Protein AF-0000000084600880 (afdb_homodimer)

Sequence (338 aa):
MLHFLQSSKMAQLLLTILRVSLGWMWFSSGIGKVVGGEFHAGGFLQAAAANPVLKGEDVAYPLYVAFLEHVAIPYADLFSFLVMWGEVLIGIALIVGLFTKSAAFFGGMMNTSFLLAGTVSTNPLMLIMAIILLISKQNAGQLGLDRFTPSIKQKVKKDYGNKDTLATSMLHFLQSSKMAQLLLTILRVSLGWMWFSSGIGKVVGGEFHAGGFLQAAAANPVLKGEDVAYPLYVAFLEHVAIPYADLFSFLVMWGEVLIGIALIVGLFTKSAAFFGGMMNTSFLLAGTVSTNPLMLIMAIILLISKQNAGQLGLDRFTPSIKQKVKKDYGNKDTLATS

InterPro domains:
  IPR032808 DoxX family [PF07681] (15-108)

pLDDT: mean 82.92, std 19.22, range [33.66, 98.25]

Organism: NCBI:txid1246626

Radius of gyration: 23.78 Å; Cα contacts (8 Å, |Δi|>4): 426; chains: 2; bounding box: 67×73×48 Å

Foldseek 3Di:
DVVVVVVVVVVLVVLLVLLLVLLVVLQVQLVCLVVVVPDFCQVLLVVLLVVFDDDVVHRPCVVLSVCSVPPCNVPRVVVSVCSSVLSNVLSVCSNQLHPSLVSLVVLLVVLVSCVRSVNPPCSVVSNVSSVCCNPDPPSNCCVHCVVVVPPVVVVVVVVVVVVVVVVVD/DVVVVVVVVVVLVVLLVLLLVLLVVLQVQLVCLVVVVPDFCQVLLVVLLVVFDDDVVHRPCVVLSVCSVPPCNVPRVVVSVCSSVLSNVLSVCSNQLHPSLVSLVVLLVVLVSCVRSVNPPCSVVSNVSSVCCNPDPPSNCCVHCVVVVPPVVVVVVVVVVVVVVVVVD

Structure (mmCIF, N/CA/C/O backbone):
data_AF-0000000084600880-model_v1
#
loop_
_entity.id
_entity.type
_entity.pdbx_description
1 polymer 'DoxX family protein'
#
loop_
_atom_site.group_PDB
_atom_site.id
_atom_site.type_symbol
_atom_site.label_atom_id
_atom_site.label_alt_id
_atom_site.label_comp_id
_atom_site.label_asym_id
_atom_site.label_entity_id
_atom_site.label_seq_id
_atom_site.pdbx_PDB_ins_code
_atom_site.Cartn_x
_atom_site.Cartn_y
_atom_site.Cartn_z
_atom_site.occupancy
_atom_site.B_iso_or_equiv
_atom_site.auth_seq_id
_atom_site.auth_comp_id
_atom_site.auth_asym_id
_atom_site.auth_atom_id
_atom_site.pdbx_PDB_model_num
ATOM 1 N N . MET A 1 1 ? -1.135 35.625 -0.692 1 46.66 1 MET A N 1
ATOM 2 C CA . MET A 1 1 ? -2.48 35.062 -0.661 1 46.66 1 MET A CA 1
ATOM 3 C C . MET A 1 1 ? -2.773 34.281 -1.938 1 46.66 1 MET A C 1
ATOM 5 O O . MET A 1 1 ? -3.279 33.156 -1.881 1 46.66 1 MET A O 1
ATOM 9 N N . LEU A 1 2 ? -2.377 34.844 -3.041 1 49.44 2 LEU A N 1
ATOM 10 C CA . LEU A 1 2 ? -2.617 34.188 -4.332 1 49.44 2 LEU A CA 1
ATOM 11 C C . LEU A 1 2 ? -1.844 32.875 -4.445 1 49.44 2 LEU A C 1
ATOM 13 O O . LEU A 1 2 ? -2.359 31.906 -4.977 1 49.44 2 LEU A O 1
ATOM 17 N N . HIS A 1 3 ? -0.622 32.969 -4.012 1 52.5 3 HIS A N 1
ATOM 18 C CA . HIS A 1 3 ? 0.204 31.766 -4.133 1 52.5 3 HIS A CA 1
ATOM 19 C C . HIS A 1 3 ? -0.361 30.625 -3.301 1 52.5 3 HIS A C 1
ATOM 21 O O . HIS A 1 3 ? -0.362 29.469 -3.744 1 52.5 3 HIS A O 1
ATOM 27 N N . PHE A 1 4 ? -0.727 31.062 -2.027 1 50.69 4 PHE A N 1
ATOM 28 C CA . PHE A 1 4 ? -1.34 30.062 -1.17 1 50.69 4 PHE A CA 1
ATOM 29 C C . PHE A 1 4 ? -2.629 29.531 -1.791 1 50.69 4 PHE A C 1
ATOM 31 O O . PHE A 1 4 ? -2.908 28.328 -1.728 1 50.69 4 PHE A O 1
ATOM 38 N N . LEU A 1 5 ? -3.299 30.547 -2.43 1 49.56 5 LEU A N 1
ATOM 39 C CA . LEU A 1 5 ? -4.555 30.172 -3.07 1 49.56 5 LEU A CA 1
ATOM 40 C C . LEU A 1 5 ? -4.305 29.266 -4.273 1 49.56 5 LEU A C 1
ATOM 42 O O . LEU A 1 5 ? -5.023 28.297 -4.48 1 49.56 5 LEU A O 1
ATOM 46 N N . GLN A 1 6 ? -3.359 29.719 -5.035 1 51.78 6 GLN A N 1
ATOM 47 C CA . GLN A 1 6 ? -3.014 28.922 -6.207 1 51.78 6 GLN A CA 1
ATOM 48 C C . GLN A 1 6 ? -2.543 27.516 -5.805 1 51.78 6 GLN A C 1
ATOM 50 O O . GLN A 1 6 ? -2.891 26.531 -6.453 1 51.78 6 GLN A O 1
ATOM 55 N N . SER A 1 7 ? -1.789 27.609 -4.77 1 60.5 7 SER A N 1
ATOM 56 C CA . SER A 1 7 ? -1.313 26.312 -4.273 1 60.5 7 SER A CA 1
ATOM 57 C C . SER A 1 7 ? -2.469 25.453 -3.785 1 60.5 7 SER A C 1
ATOM 59 O O . SER A 1 7 ? -2.488 24.234 -4.02 1 60.5 7 SER A O 1
ATOM 61 N N . SER A 1 8 ? -3.498 26.234 -3.459 1 74.12 8 SER A N 1
ATOM 62 C CA . SER A 1 8 ? -4.656 25.516 -2.924 1 74.12 8 SER A CA 1
ATOM 63 C C . SER A 1 8 ? -5.547 25 -4.043 1 74.12 8 SER A C 1
ATOM 65 O O . SER A 1 8 ? -6.027 23.859 -3.98 1 74.12 8 SER A O 1
ATOM 67 N N . LYS A 1 9 ? -5.523 25.891 -5.215 1 79 9 LYS A N 1
ATOM 68 C CA . LYS A 1 9 ? -6.371 25.469 -6.328 1 79 9 LYS A CA 1
ATOM 69 C C . LYS A 1 9 ? -5.754 24.281 -7.066 1 79 9 LYS A C 1
ATOM 71 O O . LYS A 1 9 ? -6.465 23.375 -7.492 1 79 9 LYS A O 1
ATOM 76 N N . MET A 1 10 ? -4.484 24.438 -7.246 1 82.81 10 MET A N 1
ATOM 77 C CA . MET A 1 10 ? -3.785 23.344 -7.914 1 82.81 10 MET A CA 1
ATOM 78 C C . MET A 1 10 ? -3.885 22.047 -7.102 1 82.81 10 MET A C 1
ATOM 80 O O . MET A 1 10 ? -4.051 20.969 -7.664 1 82.81 10 MET A O 1
ATOM 84 N N . ALA A 1 11 ? -3.758 22.172 -5.852 1 82.38 11 ALA A N 1
ATOM 85 C CA . ALA A 1 11 ? -3.883 21.016 -4.973 1 82.38 11 ALA A CA 1
ATOM 86 C C . ALA A 1 11 ? -5.277 20.406 -5.066 1 82.38 11 ALA A C 1
ATOM 88 O O . ALA A 1 11 ? -5.426 19.188 -5.102 1 82.38 11 ALA A O 1
ATOM 89 N N . GLN A 1 12 ? -6.184 21.312 -5.133 1 85.12 12 GLN A N 1
ATOM 90 C CA . GLN A 1 12 ? -7.559 20.844 -5.246 1 85.12 12 GLN A CA 1
ATOM 91 C C . GLN A 1 12 ? -7.785 20.125 -6.574 1 85.12 12 GLN A C 1
ATOM 93 O O . GLN A 1 12 ? -8.453 19.094 -6.621 1 85.12 12 GLN A O 1
ATOM 98 N N . LEU A 1 13 ? -7.289 20.688 -7.59 1 88.62 13 LEU A N 1
ATOM 99 C CA . LEU A 1 13 ? -7.422 20.062 -8.906 1 88.62 13 LEU A CA 1
ATOM 100 C C . LEU A 1 13 ? -6.742 18.703 -8.945 1 88.62 13 LEU A C 1
ATOM 102 O O . LEU A 1 13 ? -7.301 17.75 -9.484 1 88.62 13 LEU A O 1
ATOM 106 N N . LEU A 1 14 ? -5.574 18.609 -8.406 1 90.94 14 LEU A N 1
ATOM 107 C CA . LEU A 1 14 ? -4.828 17.359 -8.383 1 90.94 14 LEU A CA 1
ATOM 108 C C . LEU A 1 14 ? -5.574 16.297 -7.582 1 90.94 14 LEU A C 1
ATOM 110 O O . LEU A 1 14 ? -5.613 15.133 -7.973 1 90.94 14 LEU A O 1
ATOM 114 N N . LEU A 1 15 ? -6.129 16.75 -6.484 1 91.88 15 LEU A N 1
ATOM 115 C CA . LEU A 1 15 ? -6.879 15.812 -5.66 1 91.88 15 LEU A CA 1
ATOM 116 C C . LEU A 1 15 ? -8.133 15.336 -6.379 1 91.88 15 LEU A C 1
ATOM 118 O O . LEU A 1 15 ? -8.547 14.18 -6.223 1 91.88 15 LEU A O 1
ATOM 122 N N . THR A 1 16 ? -8.758 16.219 -7.133 1 92.88 16 THR A N 1
ATOM 123 C CA . THR A 1 16 ? -9.938 15.844 -7.898 1 92.88 16 THR A CA 1
ATOM 124 C C . THR A 1 16 ? -9.578 14.836 -8.984 1 92.88 16 THR A C 1
ATOM 126 O O . THR A 1 16 ? -10.297 13.852 -9.188 1 92.88 16 THR A O 1
ATOM 129 N N . ILE A 1 17 ? -8.492 15.07 -9.648 1 95.12 17 ILE A N 1
ATOM 130 C CA . ILE A 1 17 ? -8.031 14.141 -10.68 1 95.12 17 ILE A CA 1
ATOM 131 C C . ILE A 1 17 ? -7.746 12.773 -10.062 1 95.12 17 ILE A C 1
ATOM 133 O O . ILE A 1 17 ? -8.148 11.742 -10.602 1 95.12 17 ILE A O 1
ATOM 137 N N . LEU A 1 18 ? -7.082 12.805 -8.969 1 95.62 18 LEU A N 1
ATOM 138 C CA . LEU A 1 18 ? -6.773 11.578 -8.242 1 95.62 18 LEU A CA 1
ATOM 139 C C . LEU A 1 18 ? -8.055 10.852 -7.832 1 95.62 18 LEU A C 1
ATOM 141 O O . LEU A 1 18 ? -8.172 9.641 -8.023 1 95.62 18 LEU A O 1
ATOM 145 N N . ARG A 1 19 ? -8.945 11.594 -7.305 1 96.25 19 ARG A N 1
ATOM 146 C CA . ARG A 1 19 ? -10.203 11.047 -6.816 1 96.25 19 ARG A CA 1
ATOM 147 C C . ARG A 1 19 ? -11 10.414 -7.949 1 96.25 19 ARG A C 1
ATOM 149 O O . ARG A 1 19 ? -11.453 9.266 -7.84 1 96.25 19 ARG A O 1
ATOM 156 N N . VAL A 1 20 ? -11.141 11.133 -9.031 1 97.5 20 VAL A N 1
ATOM 157 C CA . VAL A 1 20 ? -11.938 10.672 -10.156 1 97.5 20 VAL A CA 1
ATOM 158 C C . VAL A 1 20 ? -11.258 9.469 -10.82 1 97.5 20 VAL A C 1
ATOM 160 O O . VAL A 1 20 ? -11.922 8.508 -11.203 1 97.5 20 VAL A O 1
ATOM 163 N N . SER A 1 21 ? -9.969 9.531 -10.945 1 97.69 21 SER A N 1
ATOM 164 C CA . SER A 1 21 ? -9.234 8.406 -11.516 1 97.69 21 SER A CA 1
ATOM 165 C C . SER A 1 21 ? -9.391 7.152 -10.664 1 97.69 21 SER A C 1
ATOM 167 O O . SER A 1 21 ? -9.633 6.066 -11.188 1 97.69 21 SER A O 1
ATOM 169 N N . LEU A 1 22 ? -9.195 7.301 -9.391 1 98 22 LEU A N 1
ATOM 170 C CA . LEU A 1 22 ? -9.383 6.176 -8.477 1 98 22 LEU A CA 1
ATOM 171 C C . LEU A 1 22 ? -10.805 5.645 -8.547 1 98 22 LEU A C 1
ATOM 173 O O . LEU A 1 22 ? -11.023 4.43 -8.547 1 98 22 LEU A O 1
ATOM 177 N N . GLY A 1 23 ? -11.773 6.586 -8.555 1 98.25 23 GLY A N 1
ATOM 178 C CA . GLY A 1 23 ? -13.164 6.184 -8.711 1 98.25 23 GLY A CA 1
ATOM 179 C C . GLY A 1 23 ? -13.414 5.363 -9.961 1 98.25 23 GLY A C 1
ATOM 180 O O . GLY A 1 23 ? -14.133 4.363 -9.922 1 98.25 23 GLY A O 1
ATOM 181 N N . TRP A 1 24 ? -12.828 5.805 -11.016 1 98.19 24 TRP A N 1
ATOM 182 C CA . TRP A 1 24 ? -13 5.086 -12.273 1 98.19 24 TRP A CA 1
ATOM 183 C C . TRP A 1 24 ? -12.406 3.684 -12.188 1 98.19 24 TRP A C 1
ATOM 185 O O . TRP A 1 24 ? -12.984 2.725 -12.703 1 98.19 24 TRP A O 1
ATOM 195 N N . MET A 1 25 ? -11.289 3.562 -11.594 1 97.25 25 MET A N 1
ATOM 196 C CA . MET A 1 25 ? -10.641 2.264 -11.438 1 97.25 25 MET A CA 1
ATOM 197 C C . MET A 1 25 ? -11.539 1.3 -10.664 1 97.25 25 MET A C 1
ATOM 199 O O . MET A 1 25 ? -11.719 0.15 -11.07 1 97.25 25 MET A O 1
ATOM 203 N N . TRP A 1 26 ? -12.102 1.816 -9.57 1 97.94 26 TRP A N 1
ATOM 204 C CA . TRP A 1 26 ? -12.992 0.973 -8.773 1 97.94 26 TRP A CA 1
ATOM 205 C C . TRP A 1 26 ? -14.266 0.647 -9.547 1 97.94 26 TRP A C 1
ATOM 207 O O . TRP A 1 26 ? -14.711 -0.501 -9.555 1 97.94 26 TRP A O 1
ATOM 217 N N . PHE A 1 27 ? -14.836 1.659 -10.203 1 97.88 27 PHE A N 1
ATOM 218 C CA . PHE A 1 27 ? -16.109 1.501 -10.898 1 97.88 27 PHE A CA 1
ATOM 219 C C . PHE A 1 27 ? -15.977 0.501 -12.047 1 97.88 27 PHE A C 1
ATOM 221 O O . PHE A 1 27 ? -16.812 -0.4 -12.188 1 97.88 27 PHE A O 1
ATOM 228 N N . SER A 1 28 ? -14.984 0.69 -12.828 1 95.62 28 SER A N 1
ATOM 229 C CA . SER A 1 28 ? -14.789 -0.199 -13.969 1 95.62 28 SER A CA 1
ATOM 230 C C . SER A 1 28 ? -14.547 -1.635 -13.508 1 95.62 28 SER A C 1
ATOM 232 O O . SER A 1 28 ? -15.047 -2.578 -14.125 1 95.62 28 SER A O 1
ATOM 234 N N . SER A 1 29 ? -13.781 -1.81 -12.492 1 93.75 29 SER A N 1
ATOM 235 C CA . SER A 1 29 ? -13.555 -3.143 -11.938 1 93.75 29 SER A CA 1
ATOM 236 C C . SER A 1 29 ? -14.852 -3.76 -11.43 1 93.75 29 SER A C 1
ATOM 238 O O . SER A 1 29 ? -15.148 -4.918 -11.727 1 93.75 29 SER A O 1
ATOM 240 N N . GLY A 1 30 ? -15.633 -2.971 -10.656 1 94.25 30 GLY A N 1
ATOM 241 C CA . GLY A 1 30 ? -16.891 -3.461 -10.102 1 94.25 30 GLY A CA 1
ATOM 242 C C . GLY A 1 30 ? -17.906 -3.814 -11.164 1 94.25 30 GLY A C 1
ATOM 243 O O . GLY A 1 30 ? -18.5 -4.898 -11.133 1 94.25 30 GLY A O 1
ATOM 244 N N . ILE A 1 31 ? -18.094 -2.945 -12.102 1 94 31 ILE A N 1
ATOM 245 C CA . ILE A 1 31 ? -19.094 -3.16 -13.148 1 94 31 ILE A CA 1
ATOM 246 C C . ILE A 1 31 ? -18.672 -4.332 -14.031 1 94 31 ILE A C 1
ATOM 248 O O . ILE A 1 31 ? -19.516 -5.09 -14.508 1 94 31 ILE A O 1
ATOM 252 N N . GLY A 1 32 ? -17.406 -4.43 -14.305 1 91.38 32 GLY A N 1
ATOM 253 C CA . GLY A 1 32 ? -16.922 -5.59 -15.031 1 91.38 32 GLY A CA 1
ATOM 254 C C . GLY A 1 32 ? -17.25 -6.906 -14.352 1 91.38 32 GLY A C 1
ATOM 255 O O . GLY A 1 32 ? -17.594 -7.887 -15.016 1 91.38 32 GLY A O 1
ATOM 256 N N . LYS A 1 33 ? -17.203 -6.922 -13.07 1 89.5 33 LYS A N 1
ATOM 257 C CA . LYS A 1 33 ? -17.547 -8.125 -12.312 1 89.5 33 LYS A CA 1
ATOM 258 C C . LYS A 1 33 ? -19.047 -8.375 -12.305 1 89.5 33 LYS A C 1
ATOM 260 O O . LYS A 1 33 ? -19.5 -9.523 -12.391 1 89.5 33 LYS A O 1
ATOM 265 N N . VAL A 1 34 ? -19.797 -7.309 -12.203 1 89.75 34 VAL A N 1
ATOM 266 C CA . VAL A 1 34 ? -21.25 -7.418 -12.094 1 89.75 34 VAL A CA 1
ATOM 267 C C . VAL A 1 34 ? -21.828 -7.84 -13.445 1 89.75 34 VAL A C 1
ATOM 269 O O . VAL A 1 34 ? -22.656 -8.75 -13.508 1 89.75 34 VAL A O 1
ATOM 272 N N . VAL A 1 35 ? -21.375 -7.25 -14.445 1 87.69 35 VAL A N 1
ATOM 273 C CA . VAL A 1 35 ? -21.938 -7.48 -15.773 1 87.69 35 VAL A CA 1
ATOM 274 C C . VAL A 1 35 ? -21.344 -8.75 -16.375 1 87.69 35 VAL A C 1
ATOM 276 O O . VAL A 1 35 ? -22.016 -9.461 -17.125 1 87.69 35 VAL A O 1
ATOM 279 N N . GLY A 1 36 ? -20.094 -8.938 -16.109 1 82.38 36 GLY A N 1
ATOM 280 C CA . GLY A 1 36 ? -19.453 -10.117 -16.672 1 82.38 36 GLY A CA 1
ATOM 281 C C . GLY A 1 36 ? -20.016 -11.414 -16.125 1 82.38 36 GLY A C 1
ATOM 282 O O . GLY A 1 36 ? -19.859 -12.477 -16.734 1 82.38 36 GLY A O 1
ATOM 283 N N . GLY A 1 37 ? -20.703 -11.445 -15.031 1 68.31 37 GLY A N 1
ATOM 284 C CA . GLY A 1 37 ? -21.406 -12.57 -14.453 1 68.31 37 GLY A CA 1
ATOM 285 C C . GLY A 1 37 ? -20.5 -13.68 -13.984 1 68.31 37 GLY A C 1
ATOM 286 O O . GLY A 1 37 ? -20.953 -14.656 -13.383 1 68.31 37 GLY A O 1
ATOM 287 N N . GLU A 1 38 ? -19.266 -13.586 -14.25 1 70.31 38 GLU A N 1
ATOM 288 C CA . GLU A 1 38 ? -18.391 -14.734 -14 1 70.31 38 GLU A CA 1
ATOM 289 C C . GLU A 1 38 ? -17.562 -14.531 -12.734 1 70.31 38 GLU A C 1
ATOM 291 O O . GLU A 1 38 ? -16.906 -15.469 -12.258 1 70.31 38 GLU A O 1
ATOM 296 N N . PHE A 1 39 ? -17.719 -13.414 -12.156 1 75.81 39 PHE A N 1
ATOM 297 C CA . PHE A 1 39 ? -16.859 -13.219 -10.984 1 75.81 39 PHE A CA 1
ATOM 298 C C . PHE A 1 39 ? -17.422 -13.969 -9.781 1 75.81 39 PHE A C 1
ATOM 300 O O . PHE A 1 39 ? -18.578 -13.758 -9.398 1 75.81 39 PHE A O 1
ATOM 307 N N . HIS A 1 40 ? -16.688 -14.93 -9.352 1 79.94 40 HIS A N 1
ATOM 308 C CA . HIS A 1 40 ? -16.906 -15.555 -8.047 1 79.94 40 HIS A CA 1
ATOM 309 C C . HIS A 1 40 ? -15.617 -15.57 -7.223 1 79.94 40 HIS A C 1
ATOM 311 O O . HIS A 1 40 ? -14.586 -16.062 -7.688 1 79.94 40 HIS A O 1
ATOM 317 N N . ALA A 1 41 ? -15.742 -15 -6.016 1 82.12 41 ALA A N 1
ATOM 318 C CA . ALA A 1 41 ? -14.578 -14.828 -5.152 1 82.12 41 ALA A CA 1
ATOM 319 C C . ALA A 1 41 ? -14.094 -16.172 -4.613 1 82.12 41 ALA A C 1
ATOM 321 O O . ALA A 1 41 ? -12.961 -16.281 -4.133 1 82.12 41 ALA A O 1
ATOM 322 N N . GLY A 1 42 ? -14.945 -17.172 -4.734 1 87 42 GLY A N 1
ATOM 323 C CA . GLY A 1 42 ? -14.633 -18.453 -4.121 1 87 42 GLY A CA 1
ATOM 324 C C . GLY A 1 42 ? -13.297 -19.016 -4.562 1 87 42 GLY A C 1
ATOM 325 O O . GLY A 1 42 ? -12.445 -19.328 -3.732 1 87 42 GLY A O 1
ATOM 326 N N . GLY A 1 43 ? -13.188 -19.172 -5.867 1 85.06 43 GLY A N 1
ATOM 327 C CA . GLY A 1 43 ? -11.93 -19.688 -6.387 1 85.06 43 GLY A CA 1
ATOM 328 C C . GLY A 1 43 ? -10.727 -18.844 -5.992 1 85.06 43 GLY A C 1
ATOM 329 O O . GLY A 1 43 ? -9.688 -19.391 -5.621 1 85.06 43 GLY A O 1
ATOM 330 N N . PHE A 1 44 ? -10.891 -17.609 -6.02 1 86.56 44 PHE A N 1
ATOM 331 C CA . PHE A 1 44 ? -9.828 -16.688 -5.652 1 86.56 44 PHE A CA 1
ATOM 332 C C . PHE A 1 44 ? -9.477 -16.812 -4.172 1 86.56 44 PHE A C 1
ATOM 334 O O . PHE A 1 44 ? -8.305 -16.844 -3.803 1 86.56 44 PHE A O 1
ATOM 341 N N . LEU A 1 45 ? -10.445 -16.859 -3.383 1 92 45 LEU A N 1
ATOM 342 C CA . LEU A 1 45 ? -10.258 -16.969 -1.941 1 92 45 LEU A CA 1
ATOM 343 C C . LEU A 1 45 ? -9.57 -18.297 -1.592 1 92 45 LEU A C 1
ATOM 345 O O . LEU A 1 45 ? -8.664 -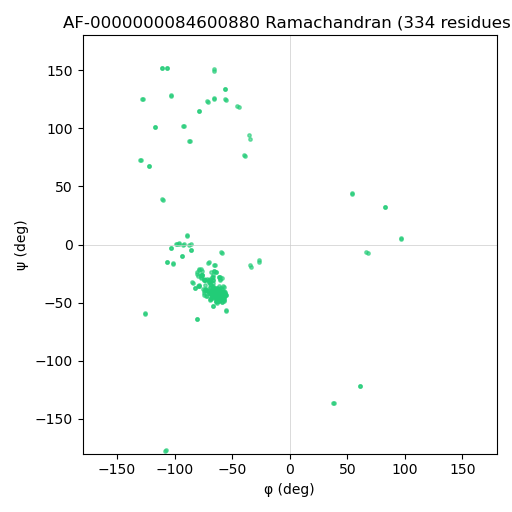18.328 -0.752 1 92 45 LEU A O 1
ATOM 349 N N . GLN A 1 46 ? -9.953 -19.359 -2.236 1 93.44 46 GLN A N 1
ATOM 350 C CA . GLN A 1 46 ? -9.344 -20.656 -2.008 1 93.44 46 GLN A CA 1
ATOM 351 C C . GLN A 1 46 ? -7.875 -20.656 -2.428 1 93.44 46 GLN A C 1
ATOM 353 O O . GLN A 1 46 ? -7.027 -21.219 -1.734 1 93.44 46 GLN A O 1
ATOM 358 N N . ALA A 1 47 ? -7.617 -20.094 -3.543 1 92.5 47 ALA A N 1
ATOM 359 C CA . ALA A 1 47 ? -6.242 -20 -4.02 1 92.5 47 ALA A CA 1
ATOM 360 C C . ALA A 1 47 ? -5.379 -19.203 -3.045 1 92.5 47 ALA A C 1
ATOM 362 O O . ALA A 1 47 ? -4.238 -19.562 -2.766 1 92.5 47 ALA A O 1
ATOM 363 N N . ALA A 1 48 ? -5.898 -18.094 -2.57 1 94.12 48 ALA A N 1
ATOM 364 C CA . ALA A 1 48 ? -5.176 -17.25 -1.624 1 94.12 48 ALA A CA 1
ATOM 365 C C . ALA A 1 48 ? -4.871 -18 -0.333 1 94.12 48 ALA A C 1
ATOM 367 O O . ALA A 1 48 ? -3.783 -17.875 0.23 1 94.12 48 ALA A O 1
ATOM 368 N N . ALA A 1 49 ? -5.793 -18.766 0.152 1 94.94 49 ALA A N 1
ATOM 369 C CA . ALA A 1 49 ? -5.602 -19.547 1.369 1 94.94 49 ALA A CA 1
ATOM 370 C C . ALA A 1 49 ? -4.586 -20.656 1.146 1 94.94 49 ALA A C 1
ATOM 372 O O . ALA A 1 49 ? -3.783 -20.969 2.033 1 94.94 49 ALA A O 1
ATOM 373 N N . ALA A 1 50 ? -4.648 -21.281 -0.035 1 94.81 50 ALA A N 1
ATOM 374 C CA . ALA A 1 50 ? -3.77 -22.391 -0.365 1 94.81 50 ALA A CA 1
ATOM 375 C C . ALA A 1 50 ? -2.346 -21.922 -0.635 1 94.81 50 ALA A C 1
ATOM 377 O O . ALA A 1 50 ? -1.389 -22.672 -0.488 1 94.81 50 ALA A O 1
ATOM 378 N N . ASN A 1 51 ? -2.203 -20.703 -1.147 1 95.31 51 ASN A N 1
ATOM 379 C CA . ASN A 1 51 ? -0.915 -20.078 -1.444 1 95.31 51 ASN A CA 1
ATOM 380 C C . ASN A 1 51 ? -0.739 -18.766 -0.698 1 95.31 51 ASN A C 1
ATOM 382 O O . ASN A 1 51 ? -0.639 -17.703 -1.317 1 95.31 51 ASN A O 1
ATOM 386 N N . PRO A 1 52 ? -0.627 -18.859 0.584 1 95.88 52 PRO A N 1
ATOM 387 C CA . PRO A 1 52 ? -0.578 -17.641 1.379 1 95.88 52 PRO A CA 1
ATOM 388 C C . PRO A 1 52 ? 0.674 -16.812 1.105 1 95.88 52 PRO A C 1
ATOM 390 O O . PRO A 1 52 ? 1.691 -17.344 0.661 1 95.88 52 PRO A O 1
ATOM 393 N N . VAL A 1 53 ? 0.506 -15.5 1.261 1 95.44 53 VAL A N 1
ATOM 394 C CA . VAL A 1 53 ? 1.65 -14.594 1.191 1 95.44 53 VAL A CA 1
ATOM 395 C C . VAL A 1 53 ? 2.707 -15.016 2.209 1 95.44 53 VAL A C 1
ATOM 397 O O . VAL A 1 53 ? 2.383 -15.312 3.361 1 95.44 53 VAL A O 1
ATOM 400 N N . LEU A 1 54 ? 3.918 -15.031 1.71 1 93.81 54 LEU A N 1
ATOM 401 C CA . LEU A 1 54 ? 5.004 -15.5 2.561 1 93.81 54 LEU A CA 1
ATOM 402 C C . LEU A 1 54 ? 5.938 -14.352 2.932 1 93.81 54 LEU A C 1
ATOM 404 O O . LEU A 1 54 ? 6.031 -13.359 2.203 1 93.81 54 LEU A O 1
ATOM 408 N N . LYS A 1 55 ? 6.559 -14.445 4.035 1 91.44 55 LYS A N 1
ATOM 409 C CA . LYS A 1 55 ? 7.738 -13.719 4.484 1 91.44 55 LYS A CA 1
ATOM 410 C C . LYS A 1 55 ? 8.906 -14.664 4.73 1 91.44 55 LYS A C 1
ATOM 412 O O . LYS A 1 55 ? 9.016 -15.266 5.801 1 91.44 55 LYS A O 1
ATOM 417 N N . GLY A 1 56 ? 9.805 -14.688 3.746 1 86 56 GLY A N 1
ATOM 418 C CA . GLY A 1 56 ? 10.719 -15.812 3.773 1 86 56 GLY A CA 1
ATOM 419 C C . GLY A 1 56 ? 10.023 -17.156 3.646 1 86 56 GLY A C 1
ATOM 420 O O . GLY A 1 56 ? 9.266 -17.375 2.699 1 86 56 GLY A O 1
ATOM 421 N N . GLU A 1 57 ? 10.234 -18.016 4.656 1 89.25 57 GLU A N 1
ATOM 422 C CA . GLU A 1 57 ? 9.633 -19.344 4.641 1 89.25 57 GLU A CA 1
ATOM 423 C C . GLU A 1 57 ? 8.367 -19.375 5.48 1 89.25 57 GLU A C 1
ATOM 425 O O . GLU A 1 57 ? 7.637 -20.375 5.469 1 89.25 57 GLU A O 1
ATOM 430 N N . ASP A 1 58 ? 8.023 -18.266 6.059 1 93.44 58 ASP A N 1
ATOM 431 C CA . ASP A 1 58 ? 6.883 -18.234 6.969 1 93.44 58 ASP A CA 1
ATOM 432 C C . ASP A 1 58 ? 5.688 -17.531 6.328 1 93.44 58 ASP A C 1
ATOM 434 O O . ASP A 1 58 ? 5.859 -16.688 5.449 1 93.44 58 ASP A O 1
ATOM 438 N N . VAL A 1 59 ? 4.492 -18.016 6.84 1 95.25 59 VAL A N 1
ATOM 439 C CA . VAL A 1 59 ? 3.281 -17.297 6.438 1 95.25 59 VAL A CA 1
ATOM 440 C C . VAL A 1 59 ? 3.297 -15.883 7.016 1 95.25 59 VAL A C 1
ATOM 442 O O . VAL A 1 59 ? 3.428 -15.703 8.227 1 95.25 59 VAL A O 1
ATOM 445 N N . ALA A 1 60 ? 3.135 -14.859 6.156 1 94.69 60 ALA A N 1
ATOM 446 C CA . ALA A 1 60 ? 3.254 -13.453 6.543 1 94.69 60 ALA A CA 1
ATOM 447 C C . ALA A 1 60 ? 2.057 -13.016 7.379 1 94.69 60 ALA A C 1
ATOM 449 O O . ALA A 1 60 ? 2.203 -12.211 8.305 1 94.69 60 ALA A O 1
ATOM 450 N N . TYR A 1 61 ? 0.848 -13.492 7.031 1 96.25 61 TYR A N 1
ATOM 451 C CA . TYR A 1 61 ? -0.393 -13.055 7.664 1 96.25 61 TYR A CA 1
ATOM 452 C C . TYR A 1 61 ? -1.224 -14.25 8.117 1 96.25 61 TYR A C 1
ATOM 454 O O . TYR A 1 61 ? -2.311 -14.492 7.586 1 96.25 61 TYR A O 1
ATOM 462 N N . PRO A 1 62 ? -0.836 -14.938 9.148 1 95.94 62 PRO A N 1
ATOM 463 C CA . PRO A 1 62 ? -1.537 -16.141 9.586 1 95.94 62 PRO A CA 1
ATOM 464 C C . PRO A 1 62 ? -2.986 -15.875 9.984 1 95.94 62 PRO A C 1
ATOM 466 O O . PRO A 1 62 ? -3.865 -16.703 9.727 1 95.94 62 PRO A O 1
ATOM 469 N N . LEU A 1 63 ? -3.215 -14.789 10.617 1 94.62 63 LEU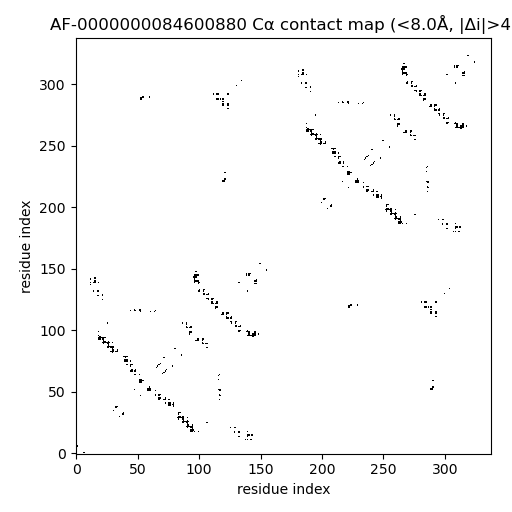 A N 1
ATOM 470 C CA . LEU A 1 63 ? -4.574 -14.453 11.039 1 94.62 63 LEU A CA 1
ATOM 471 C C . LEU A 1 63 ? -5.465 -14.188 9.828 1 94.62 63 LEU A C 1
ATOM 473 O O . LEU A 1 63 ? -6.648 -14.523 9.844 1 94.62 63 LEU A O 1
ATOM 477 N N . TYR A 1 64 ? -4.895 -13.57 8.867 1 95.94 64 TYR A N 1
ATOM 478 C CA . TYR A 1 64 ? -5.668 -13.305 7.656 1 95.94 64 TYR A CA 1
ATOM 479 C C . TYR A 1 64 ? -6 -14.602 6.93 1 95.94 64 TYR A C 1
ATOM 481 O O . TYR A 1 64 ? -7.105 -14.758 6.402 1 95.94 64 TYR A O 1
ATOM 489 N N . VAL A 1 65 ? -5.039 -15.516 6.871 1 96.25 65 VAL A N 1
ATOM 490 C CA . VAL A 1 65 ? -5.277 -16.812 6.258 1 96.25 65 VAL A CA 1
ATOM 491 C C . VAL A 1 65 ? -6.395 -17.547 7.004 1 96.25 65 VAL A C 1
ATOM 493 O O . VAL A 1 65 ? -7.277 -1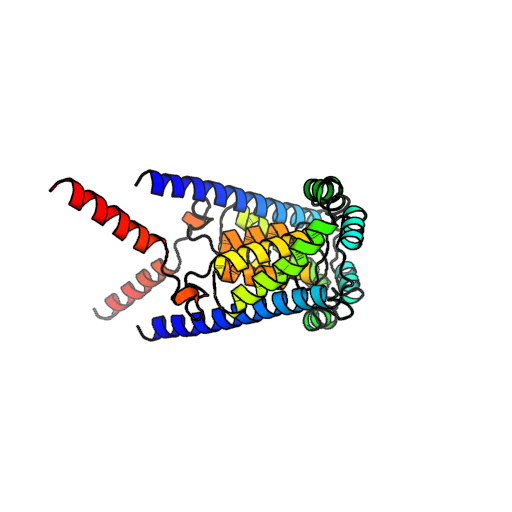8.141 6.383 1 96.25 65 VAL A O 1
ATOM 496 N N . ALA A 1 66 ? -6.348 -17.516 8.305 1 95.94 66 ALA A N 1
ATOM 497 C CA . ALA A 1 66 ? -7.414 -18.109 9.102 1 95.94 66 ALA A CA 1
ATOM 498 C C . ALA A 1 66 ? -8.766 -17.469 8.789 1 95.94 66 ALA A C 1
ATOM 500 O O . ALA A 1 66 ? -9.781 -18.156 8.703 1 95.94 66 ALA A O 1
ATOM 501 N N . PHE A 1 67 ? -8.781 -16.188 8.68 1 97.06 67 PHE A N 1
ATOM 502 C CA . PHE A 1 67 ? -9.992 -15.461 8.312 1 97.06 67 PHE A CA 1
ATOM 503 C C . PHE A 1 67 ? -10.516 -15.93 6.957 1 97.06 67 PHE A C 1
ATOM 505 O O . PHE A 1 67 ? -11.719 -16.125 6.785 1 97.06 67 PHE A O 1
ATOM 512 N N . LEU A 1 68 ? -9.625 -16.062 6.008 1 95.31 68 LEU A N 1
ATOM 513 C CA . LEU A 1 68 ? -10.031 -16.547 4.691 1 95.31 68 LEU A CA 1
ATOM 514 C C . LEU A 1 68 ? -10.656 -17.922 4.789 1 95.31 68 LEU A C 1
ATOM 516 O O . LEU A 1 68 ? -11.734 -18.172 4.234 1 95.31 68 LEU A O 1
ATOM 520 N N . GLU A 1 69 ? -10.023 -18.859 5.473 1 95.56 69 GLU A N 1
ATOM 521 C CA . GLU A 1 69 ? -10.422 -20.25 5.543 1 95.56 69 GLU A CA 1
ATOM 522 C C . GLU A 1 69 ? -11.719 -20.422 6.316 1 95.56 69 GLU A C 1
ATOM 524 O O . GLU A 1 69 ? -12.57 -21.234 5.941 1 95.56 69 GLU A O 1
ATOM 529 N N . HIS A 1 70 ? -11.883 -19.594 7.328 1 96 70 HIS A N 1
ATOM 530 C CA . HIS A 1 70 ? -12.977 -19.875 8.25 1 96 70 HIS A CA 1
ATOM 531 C C . HIS A 1 70 ? -14.133 -18.891 8.047 1 96 70 HIS A C 1
ATOM 533 O O . HIS A 1 70 ? -15.242 -19.125 8.539 1 96 70 HIS A O 1
ATOM 539 N N . VAL A 1 71 ? -13.914 -17.844 7.387 1 95.12 71 VAL A N 1
ATOM 540 C CA . VAL A 1 71 ? -14.984 -16.859 7.242 1 95.12 71 VAL A CA 1
ATOM 541 C C . VAL A 1 71 ? -15.219 -16.562 5.762 1 95.12 71 VAL A C 1
ATOM 543 O O . VAL A 1 71 ? -16.312 -16.797 5.246 1 95.12 71 VAL A O 1
ATOM 546 N N . ALA A 1 72 ? -14.25 -16.109 5.094 1 94.5 72 ALA A N 1
ATOM 547 C CA . ALA A 1 72 ? -14.43 -15.633 3.725 1 94.5 72 ALA A CA 1
ATOM 548 C C . ALA A 1 72 ? -14.852 -16.766 2.797 1 94.5 72 ALA A C 1
ATOM 550 O O . ALA A 1 72 ? -15.797 -16.625 2.021 1 94.5 72 ALA A O 1
ATOM 551 N N . ILE A 1 73 ? -14.227 -17.938 2.832 1 94.69 73 ILE A N 1
ATOM 552 C CA . ILE A 1 73 ? -14.461 -19.031 1.907 1 94.69 73 ILE A CA 1
ATOM 553 C C . ILE A 1 73 ? -15.852 -19.625 2.146 1 94.69 73 ILE A C 1
ATOM 555 O O . ILE A 1 73 ? -16.641 -19.797 1.205 1 94.69 73 ILE A O 1
ATOM 559 N N . PRO A 1 74 ? -16.234 -19.906 3.436 1 95.38 74 PRO A N 1
ATOM 560 C CA . PRO A 1 74 ? -17.578 -20.422 3.662 1 95.38 74 PRO A CA 1
ATOM 561 C C . PRO A 1 74 ? -18.672 -19.453 3.229 1 95.38 74 PRO A C 1
ATOM 563 O O . PRO A 1 74 ? -19.781 -19.875 2.885 1 95.38 74 PRO A O 1
ATOM 566 N N . TYR A 1 75 ? -18.422 -18.172 3.244 1 95.69 75 TYR A N 1
ATOM 567 C CA . TYR A 1 75 ? -19.391 -17.172 2.846 1 95.69 75 TYR A CA 1
ATOM 568 C C . TYR A 1 75 ? -19 -16.5 1.537 1 95.69 75 TYR A C 1
ATOM 570 O O . TYR A 1 75 ? -19.203 -15.305 1.354 1 95.69 75 TYR A O 1
ATOM 578 N N . ALA A 1 76 ? -18.484 -17.266 0.68 1 93.94 76 ALA A N 1
ATOM 579 C CA . ALA A 1 76 ? -17.938 -16.766 -0.574 1 93.94 76 ALA A CA 1
ATOM 580 C C . ALA A 1 76 ? -19 -16.031 -1.392 1 93.94 76 ALA A C 1
ATOM 582 O O . ALA A 1 76 ? -18.688 -15.055 -2.088 1 93.94 76 ALA A O 1
ATOM 583 N N . ASP A 1 77 ? -20.234 -16.516 -1.386 1 92.75 77 ASP A N 1
ATOM 584 C CA . ASP A 1 77 ? -21.312 -15.844 -2.131 1 92.75 77 ASP A CA 1
ATOM 585 C C . ASP A 1 77 ? -21.531 -14.43 -1.616 1 92.75 77 ASP A C 1
ATOM 587 O O . ASP A 1 77 ? -21.641 -13.484 -2.404 1 92.75 77 ASP A O 1
ATOM 591 N N . LEU A 1 78 ? -21.609 -14.312 -0.328 1 93.06 78 LEU A N 1
ATOM 592 C CA . LEU A 1 78 ? -21.797 -13.008 0.291 1 93.06 78 LEU A CA 1
ATOM 593 C C . LEU A 1 78 ? -20.609 -12.094 0.001 1 93.06 78 LEU A C 1
ATOM 595 O O . LEU A 1 78 ? -20.781 -10.914 -0.32 1 93.06 78 LEU A O 1
ATOM 599 N N . PHE A 1 79 ? -19.453 -12.609 0.145 1 93.62 79 PHE A N 1
ATOM 600 C CA . PHE A 1 79 ? -18.25 -11.812 -0.1 1 93.62 79 PHE A CA 1
ATOM 601 C C . PHE A 1 79 ? -18.188 -11.375 -1.559 1 93.62 79 PHE A C 1
ATOM 603 O O . PHE A 1 79 ? -17.75 -10.258 -1.856 1 93.62 79 PHE A O 1
ATOM 610 N N . SER A 1 80 ? -18.562 -12.297 -2.477 1 93.56 80 SER A N 1
ATOM 611 C CA . SER A 1 80 ? -18.609 -11.945 -3.891 1 93.56 80 SER A CA 1
ATOM 612 C C . SER A 1 80 ? -19.531 -10.766 -4.133 1 93.56 80 SER A C 1
ATOM 614 O O . SER A 1 80 ? -19.188 -9.82 -4.836 1 93.56 80 SER A O 1
ATOM 616 N N . PHE A 1 81 ? -20.688 -10.852 -3.531 1 93.19 81 PHE A N 1
ATOM 617 C CA . PHE A 1 81 ? -21.688 -9.789 -3.656 1 93.19 81 PHE A CA 1
ATOM 618 C C . PHE A 1 81 ? -21.141 -8.477 -3.094 1 93.19 81 PHE A C 1
ATOM 620 O O . PHE A 1 81 ? -21.25 -7.434 -3.738 1 93.19 81 PHE A O 1
ATOM 627 N N . LEU A 1 82 ? -20.5 -8.516 -1.938 1 93.81 82 LEU A N 1
ATOM 628 C CA . LEU A 1 82 ? -20 -7.332 -1.251 1 93.81 82 LEU A CA 1
ATOM 629 C C . LEU A 1 82 ? -18.859 -6.688 -2.045 1 93.81 82 LEU A C 1
ATOM 631 O O . LEU A 1 82 ? -18.797 -5.461 -2.156 1 93.81 82 LEU A O 1
ATOM 635 N N . VAL A 1 83 ? -18.016 -7.516 -2.533 1 93.88 83 VAL A N 1
ATOM 636 C CA . VAL A 1 83 ? -16.875 -6.992 -3.268 1 93.88 83 VAL A CA 1
ATOM 637 C C . VAL A 1 83 ? -17.344 -6.324 -4.555 1 93.88 83 VAL A C 1
ATOM 639 O O . VAL A 1 83 ? -17 -5.168 -4.824 1 93.88 83 VAL A O 1
ATOM 642 N N . MET A 1 84 ? -18.125 -7.012 -5.391 1 94.56 84 MET A N 1
ATOM 643 C CA . MET A 1 84 ? -18.516 -6.477 -6.688 1 94.56 84 MET A CA 1
ATOM 644 C C . MET A 1 84 ? -19.328 -5.191 -6.52 1 94.56 84 MET A C 1
ATOM 646 O O . MET A 1 84 ? -19.031 -4.18 -7.16 1 94.56 84 MET A O 1
ATOM 650 N N . TRP A 1 85 ? -20.266 -5.203 -5.633 1 95.12 85 TRP A N 1
ATOM 651 C CA . TRP A 1 85 ? -21.125 -4.035 -5.469 1 95.12 85 TRP A CA 1
ATOM 652 C C . TRP A 1 85 ? -20.422 -2.959 -4.645 1 95.12 85 TRP A C 1
ATOM 654 O O . TRP A 1 85 ? -20.656 -1.765 -4.844 1 95.12 85 TRP A O 1
ATOM 664 N N . GLY A 1 86 ? -19.641 -3.412 -3.674 1 96.25 86 GLY A N 1
ATOM 665 C CA . GLY A 1 86 ? -18.812 -2.445 -2.971 1 96.25 86 GLY A CA 1
ATOM 666 C C . GLY A 1 86 ? -17.906 -1.649 -3.893 1 96.25 86 GLY A C 1
ATOM 667 O O . GLY A 1 86 ? -17.766 -0.434 -3.742 1 96.25 86 GLY A O 1
ATOM 668 N N . GLU A 1 87 ? -17.375 -2.328 -4.797 1 97.31 87 GLU A N 1
ATOM 669 C CA . GLU A 1 87 ? -16.5 -1.657 -5.762 1 97.31 87 GLU A CA 1
ATOM 670 C C . GLU A 1 87 ? -17.281 -0.636 -6.586 1 97.31 87 GLU A C 1
ATOM 672 O O . GLU A 1 87 ? -16.812 0.48 -6.809 1 97.31 87 GLU A O 1
ATOM 677 N N . VAL A 1 88 ? -18.453 -1.035 -7.012 1 97.44 88 VAL A N 1
ATOM 678 C CA . VAL A 1 88 ? -19.297 -0.143 -7.805 1 97.44 88 VAL A CA 1
ATOM 679 C C . VAL A 1 88 ? -19.656 1.093 -6.98 1 97.44 88 VAL A C 1
ATOM 681 O O . VAL A 1 88 ? -19.5 2.225 -7.445 1 97.44 88 VAL A O 1
ATOM 684 N N . LEU A 1 89 ? -20.062 0.913 -5.754 1 97.81 89 LEU A N 1
ATOM 685 C CA . LEU A 1 89 ? -20.516 2.006 -4.898 1 97.81 89 LEU A CA 1
ATOM 686 C C . LEU A 1 89 ? -19.359 2.936 -4.551 1 97.81 89 LEU A C 1
ATOM 688 O O . LEU A 1 89 ? -19.516 4.16 -4.578 1 97.81 89 LEU A O 1
ATOM 692 N N . ILE A 1 90 ? -18.234 2.293 -4.203 1 97.94 90 ILE A N 1
ATOM 693 C CA . ILE A 1 90 ? -17.047 3.082 -3.906 1 97.94 90 ILE A CA 1
ATOM 694 C C . ILE A 1 90 ? -16.656 3.918 -5.125 1 97.94 90 ILE A C 1
ATOM 696 O O . ILE A 1 90 ? -16.359 5.109 -5.004 1 97.94 90 ILE A O 1
ATOM 700 N N . GLY A 1 91 ? -16.641 3.264 -6.297 1 98.25 91 GLY A N 1
ATOM 701 C CA . GLY A 1 91 ? -16.312 3.969 -7.527 1 98.25 91 GLY A CA 1
ATOM 702 C C . GLY A 1 91 ? -17.234 5.152 -7.789 1 98.25 91 GLY A C 1
ATOM 703 O O . GLY A 1 91 ? -16.75 6.258 -8.062 1 98.25 91 GLY A O 1
ATOM 704 N N . ILE A 1 92 ? -18.516 4.969 -7.684 1 97.75 92 ILE A N 1
ATOM 705 C CA . ILE A 1 92 ? -19.5 6.02 -7.934 1 97.75 92 ILE A CA 1
ATOM 706 C C . ILE A 1 92 ? -19.312 7.156 -6.934 1 97.75 92 ILE A C 1
ATOM 708 O O . ILE A 1 92 ? -19.312 8.328 -7.312 1 97.75 92 ILE A O 1
ATOM 712 N N . ALA A 1 93 ? -19.188 6.801 -5.688 1 96.75 93 ALA A N 1
ATOM 713 C CA . ALA A 1 93 ? -19 7.801 -4.637 1 96.75 93 ALA A CA 1
ATOM 714 C C . ALA A 1 93 ? -17.797 8.68 -4.918 1 96.75 93 ALA A C 1
ATOM 716 O O . ALA A 1 93 ? -17.859 9.906 -4.766 1 96.75 93 ALA A O 1
ATOM 717 N N . LEU A 1 94 ? -16.703 8.117 -5.336 1 97 94 LEU A N 1
ATOM 718 C CA . LEU A 1 94 ? -15.477 8.859 -5.598 1 97 94 LEU A CA 1
ATOM 719 C C . LEU A 1 94 ? -15.609 9.719 -6.852 1 97 94 LEU A C 1
ATOM 721 O O . LEU A 1 94 ? -15.109 10.836 -6.898 1 97 94 LEU A O 1
ATOM 725 N N . ILE A 1 95 ? -16.25 9.18 -7.855 1 97.12 95 ILE A N 1
ATOM 726 C CA . ILE A 1 95 ? -16.406 9.93 -9.102 1 97.12 95 ILE A CA 1
ATOM 727 C C . ILE A 1 95 ? -17.281 11.156 -8.852 1 97.12 95 ILE A C 1
ATOM 729 O O . ILE A 1 95 ? -16.938 12.266 -9.281 1 97.12 95 ILE A O 1
ATOM 733 N N . VAL A 1 96 ? -18.375 11.016 -8.086 1 95.31 96 VAL A N 1
ATOM 734 C CA . VAL A 1 96 ? -19.312 12.102 -7.836 1 95.31 96 VAL A CA 1
ATOM 735 C C . VAL A 1 96 ? -18.781 13.016 -6.742 1 95.31 96 VAL A C 1
ATOM 737 O O . VAL A 1 96 ? -19.125 14.195 -6.68 1 95.31 96 VAL A O 1
ATOM 740 N N . GLY A 1 97 ? -17.938 12.516 -5.91 1 92.5 97 GLY A N 1
ATOM 741 C CA . GLY A 1 97 ? -17.359 13.273 -4.805 1 92.5 97 GLY A CA 1
ATOM 742 C C . GLY A 1 97 ? -18.266 13.32 -3.588 1 92.5 97 GLY A C 1
ATOM 743 O O . GLY A 1 97 ? -18.375 14.359 -2.926 1 92.5 97 GLY A O 1
ATOM 744 N N . LEU A 1 98 ? -18.984 12.273 -3.441 1 88.38 98 LEU A N 1
ATOM 745 C CA . LEU A 1 98 ? -19.859 12.109 -2.275 1 88.38 98 LEU A CA 1
ATOM 746 C C . LEU A 1 98 ? -19.234 11.148 -1.269 1 88.38 98 LEU A C 1
ATOM 748 O O . LEU A 1 98 ? -18.859 10.023 -1.623 1 88.38 98 LEU A O 1
ATOM 752 N N . PHE A 1 99 ? -19.125 11.578 0.051 1 91.5 99 PHE A N 1
ATOM 753 C CA . PHE A 1 99 ? -18.531 10.727 1.078 1 91.5 99 PHE A CA 1
ATOM 754 C C . PHE A 1 99 ? -17.141 10.25 0.659 1 91.5 99 PHE A C 1
ATOM 756 O O . PHE A 1 99 ? -16.844 9.062 0.741 1 91.5 99 PHE A O 1
ATOM 763 N N . THR A 1 100 ? -16.344 11.133 0.126 1 93.69 100 THR A N 1
ATOM 764 C CA . THR A 1 100 ? -15.047 10.82 -0.481 1 93.69 100 THR A CA 1
ATOM 765 C C . THR A 1 100 ? -14.141 10.109 0.516 1 93.69 100 THR A C 1
ATOM 767 O O . THR A 1 100 ? -13.531 9.086 0.191 1 93.69 100 THR A O 1
ATOM 770 N N . LYS A 1 101 ? -14.102 10.586 1.719 1 92 101 LYS A N 1
ATOM 771 C CA . LYS A 1 101 ? -13.203 9.992 2.707 1 92 101 LYS A CA 1
ATOM 772 C C . LYS A 1 101 ? -13.656 8.586 3.094 1 92 101 LYS A C 1
ATOM 774 O O . LYS A 1 101 ? -12.836 7.688 3.26 1 92 101 LYS A O 1
ATOM 779 N N . SER A 1 102 ? -14.969 8.453 3.283 1 94.44 102 SER A N 1
ATOM 780 C CA . SER A 1 102 ? -15.5 7.129 3.586 1 94.44 102 SER A CA 1
ATOM 781 C C . SER A 1 102 ? -15.227 6.152 2.451 1 94.44 102 SER A C 1
ATOM 783 O O . SER A 1 102 ? -14.797 5.02 2.689 1 94.44 102 SER A O 1
ATOM 785 N N . ALA A 1 103 ? -15.453 6.594 1.286 1 96.75 103 ALA A N 1
ATOM 786 C CA . ALA A 1 103 ? -15.219 5.75 0.118 1 96.75 103 ALA A CA 1
ATOM 787 C C . ALA A 1 103 ? -13.742 5.379 -0.005 1 96.75 103 ALA A C 1
ATOM 789 O O . ALA A 1 103 ? -13.406 4.227 -0.28 1 96.75 103 ALA A O 1
ATOM 790 N N . ALA A 1 104 ? -12.922 6.328 0.191 1 96.06 104 ALA A N 1
ATOM 791 C CA . ALA A 1 104 ? -11.484 6.074 0.131 1 96.06 104 ALA A CA 1
ATOM 792 C C . ALA A 1 104 ? -11.055 5.082 1.207 1 96.06 104 ALA A C 1
ATOM 794 O O . ALA A 1 104 ? -10.188 4.234 0.971 1 96.06 104 ALA A O 1
ATOM 795 N N . PHE A 1 105 ? -11.672 5.238 2.344 1 95.31 105 PHE A N 1
ATOM 796 C CA . PHE A 1 105 ? -11.352 4.34 3.449 1 95.31 105 PHE A CA 1
ATOM 797 C C . PHE A 1 105 ? -11.727 2.904 3.109 1 95.31 105 PHE A C 1
ATOM 799 O O . PHE A 1 105 ? -10.898 1.998 3.221 1 95.31 105 PHE A O 1
ATOM 806 N N . PHE A 1 106 ? -12.898 2.701 2.662 1 97 106 PHE A N 1
ATOM 807 C CA . PHE A 1 106 ? -13.367 1.354 2.35 1 97 106 PHE A CA 1
ATOM 808 C C . PHE A 1 106 ? -12.633 0.798 1.134 1 97 106 PHE A C 1
ATOM 810 O O . PHE A 1 106 ? -12.367 -0.403 1.059 1 97 106 PHE A O 1
ATOM 817 N N . GLY A 1 107 ? -12.367 1.662 0.164 1 97.5 107 GLY A N 1
ATOM 818 C CA . GLY A 1 107 ? -11.531 1.244 -0.954 1 97.5 107 GLY A CA 1
ATOM 819 C C . GLY A 1 107 ? -10.141 0.803 -0.533 1 97.5 107 GLY A C 1
ATOM 820 O O . GLY A 1 107 ? -9.656 -0.236 -0.98 1 97.5 107 GLY A O 1
ATOM 821 N N . GLY A 1 108 ? -9.523 1.627 0.3 1 97.25 108 GLY A N 1
ATOM 822 C CA . GLY A 1 108 ? -8.227 1.263 0.833 1 97.25 108 GLY A CA 1
ATOM 823 C C . GLY A 1 108 ? -8.234 -0.055 1.585 1 97.25 108 GLY A C 1
ATOM 824 O O . GLY A 1 108 ? -7.289 -0.841 1.482 1 97.25 108 GLY A O 1
ATOM 825 N N . MET A 1 109 ? -9.258 -0.245 2.334 1 97 109 MET A N 1
ATOM 826 C CA . MET A 1 109 ? -9.406 -1.504 3.059 1 97 109 MET A CA 1
ATOM 827 C C . MET A 1 109 ? -9.5 -2.68 2.092 1 97 109 MET A C 1
ATOM 829 O O . MET A 1 109 ? -8.922 -3.738 2.334 1 97 109 MET A O 1
ATOM 833 N N . MET A 1 110 ? -10.219 -2.504 1.065 1 96.94 110 MET A N 1
ATOM 834 C CA . MET A 1 110 ? -10.344 -3.559 0.065 1 96.94 110 MET A CA 1
ATOM 835 C C . MET A 1 110 ? -9.016 -3.822 -0.625 1 96.94 110 MET A C 1
ATOM 837 O O . MET A 1 110 ? -8.625 -4.977 -0.825 1 96.94 110 MET A O 1
ATOM 841 N N . ASN A 1 111 ? -8.305 -2.678 -0.983 1 97.62 111 ASN A N 1
ATOM 842 C CA . ASN A 1 111 ? -6.98 -2.846 -1.561 1 97.62 111 ASN A CA 1
ATOM 843 C C . ASN A 1 111 ? -6.062 -3.639 -0.633 1 97.62 111 ASN A C 1
ATOM 845 O O . ASN A 1 111 ? -5.316 -4.508 -1.086 1 97.62 111 ASN A O 1
ATOM 849 N N . THR A 1 112 ? -6.109 -3.27 0.625 1 97.06 112 THR A N 1
ATOM 850 C CA . THR A 1 112 ? -5.277 -3.947 1.609 1 97.06 112 THR A CA 1
ATOM 851 C C . THR A 1 112 ? -5.633 -5.43 1.69 1 97.06 112 THR A C 1
ATOM 853 O O . THR A 1 112 ? -4.746 -6.285 1.709 1 97.06 112 THR A O 1
ATOM 856 N N . SER A 1 113 ? -6.887 -5.738 1.708 1 95.56 113 SER A N 1
ATOM 857 C CA . SER A 1 113 ? -7.348 -7.121 1.763 1 95.56 113 SER A CA 1
ATOM 858 C C . SER A 1 113 ? -6.859 -7.914 0.556 1 95.56 113 SER A C 1
ATOM 860 O O . SER A 1 113 ? -6.445 -9.07 0.691 1 95.56 113 SER A O 1
ATOM 862 N N . PHE A 1 114 ? -6.938 -7.309 -0.603 1 95.5 114 PHE A N 1
ATOM 863 C CA . PHE A 1 114 ? -6.484 -7.973 -1.817 1 95.5 114 PHE A CA 1
ATOM 864 C C . PHE A 1 114 ? -4.984 -8.219 -1.771 1 95.5 114 PHE A C 1
ATOM 866 O O . PHE A 1 114 ? -4.508 -9.281 -2.176 1 95.5 114 PHE A O 1
ATOM 873 N N . LEU A 1 115 ? -4.281 -7.266 -1.263 1 96.38 115 LEU A N 1
ATOM 874 C CA . LEU A 1 115 ? -2.834 -7.406 -1.139 1 96.38 115 LEU A CA 1
ATOM 875 C C . LEU A 1 115 ? -2.477 -8.508 -0.147 1 96.38 115 LEU A C 1
ATOM 877 O O . LEU A 1 115 ? -1.583 -9.312 -0.406 1 96.38 115 LEU A O 1
ATOM 881 N N . LEU A 1 116 ? -3.18 -8.555 0.955 1 96.06 116 LEU A N 1
ATOM 882 C CA . LEU A 1 116 ? -2.904 -9.586 1.949 1 96.06 116 LEU A CA 1
ATOM 883 C C . LEU A 1 116 ? -3.236 -10.969 1.403 1 96.06 116 LEU A C 1
ATOM 885 O O . LEU A 1 116 ? -2.693 -11.977 1.87 1 96.06 116 LEU A O 1
ATOM 889 N N . ALA A 1 117 ? -4.09 -11.031 0.428 1 94.31 117 ALA A N 1
ATOM 890 C CA . ALA A 1 117 ? -4.453 -12.281 -0.238 1 94.31 117 ALA A CA 1
ATOM 891 C C . ALA A 1 117 ? -3.473 -12.609 -1.361 1 94.31 117 ALA A C 1
ATOM 893 O O . ALA A 1 117 ? -3.609 -13.633 -2.033 1 94.31 117 ALA A O 1
ATOM 894 N N . GLY A 1 118 ? -2.582 -11.719 -1.595 1 93.38 118 GLY A N 1
ATOM 895 C CA . GLY A 1 118 ? -1.552 -11.992 -2.584 1 93.38 118 GLY A CA 1
ATOM 896 C C . GLY A 1 118 ? -1.87 -11.414 -3.951 1 93.38 118 GLY A C 1
ATOM 897 O O . GLY A 1 118 ? -1.144 -11.656 -4.918 1 93.38 118 GLY A O 1
ATOM 898 N N . THR A 1 119 ? -2.936 -10.672 -4.043 1 92.94 119 THR A N 1
ATOM 899 C CA . THR A 1 119 ? -3.307 -10.062 -5.316 1 92.94 119 THR A CA 1
ATOM 900 C C . THR A 1 119 ? -2.719 -8.656 -5.43 1 92.94 119 THR A C 1
ATOM 902 O O . THR A 1 119 ? -3.279 -7.699 -4.895 1 92.94 119 THR A O 1
ATOM 905 N N . VAL A 1 120 ? -1.67 -8.523 -6.164 1 95.19 120 VAL A N 1
ATOM 906 C CA . VAL A 1 120 ? -0.997 -7.234 -6.262 1 95.19 120 VAL A CA 1
ATOM 907 C C . VAL A 1 120 ? -1.733 -6.344 -7.258 1 95.19 120 VAL A C 1
ATOM 909 O O . VAL A 1 120 ? -2.404 -5.387 -6.867 1 95.19 120 VAL A O 1
ATOM 912 N N . SER A 1 121 ? -1.749 -6.773 -8.594 1 95.06 121 SER A N 1
ATOM 913 C CA . SER A 1 121 ? -2.436 -6.004 -9.625 1 95.06 121 SER A CA 1
ATOM 914 C C . SER A 1 121 ? -2.256 -4.504 -9.398 1 95.06 121 SER A C 1
ATOM 916 O O . SER A 1 121 ? -1.152 -4.043 -9.102 1 95.06 121 SER A O 1
ATOM 918 N N . THR A 1 122 ? -3.244 -3.686 -9.523 1 96.12 122 THR A N 1
ATOM 919 C CA . THR A 1 122 ? -3.145 -2.238 -9.375 1 96.12 122 THR A CA 1
ATOM 920 C C . THR A 1 122 ? -3.365 -1.83 -7.922 1 96.12 122 THR A C 1
ATOM 922 O O . THR A 1 122 ? -3.342 -0.642 -7.594 1 96.12 122 THR A O 1
ATOM 925 N N . ASN A 1 123 ? -3.449 -2.721 -7.012 1 96.94 123 ASN A N 1
ATOM 926 C CA . ASN A 1 123 ? -3.854 -2.475 -5.629 1 96.94 123 ASN A CA 1
ATOM 927 C C . ASN A 1 123 ? -2.867 -1.56 -4.91 1 96.94 123 ASN A C 1
ATOM 929 O O . ASN A 1 123 ? -3.271 -0.686 -4.145 1 96.94 123 ASN A O 1
ATOM 933 N N . PRO A 1 124 ? -1.549 -1.734 -5.102 1 96.75 124 PRO A N 1
ATOM 934 C CA . PRO A 1 124 ? -0.629 -0.831 -4.406 1 96.75 124 PRO A CA 1
ATOM 935 C C . PRO A 1 124 ? -0.84 0.633 -4.789 1 96.75 124 PRO A C 1
ATOM 937 O O . PRO A 1 124 ? -0.863 1.505 -3.914 1 96.75 124 PRO A O 1
ATOM 940 N N . LEU A 1 125 ? -0.96 0.852 -6.047 1 96.12 125 LEU A N 1
ATOM 941 C CA . LEU A 1 125 ? -1.179 2.213 -6.527 1 96.12 125 LEU A CA 1
ATOM 942 C C . LEU A 1 125 ? -2.506 2.762 -6.012 1 96.12 125 LEU A C 1
ATOM 944 O O . LEU A 1 125 ? -2.572 3.904 -5.551 1 96.12 125 LEU A O 1
ATOM 948 N N . MET A 1 126 ? -3.51 1.991 -6.102 1 97.94 126 MET A N 1
ATOM 949 C CA . MET A 1 126 ? -4.828 2.418 -5.641 1 97.94 126 MET A CA 1
ATOM 950 C C . MET A 1 126 ? -4.82 2.686 -4.141 1 97.94 126 MET A C 1
ATOM 952 O O . MET A 1 126 ? -5.492 3.605 -3.668 1 97.94 126 MET A O 1
ATOM 956 N N . LEU A 1 127 ? -4.098 1.885 -3.428 1 97.19 127 LEU A N 1
ATOM 957 C CA . LEU A 1 127 ? -3.986 2.076 -1.985 1 97.19 127 LEU A CA 1
ATOM 958 C C . LEU A 1 127 ? -3.312 3.404 -1.662 1 97.19 127 LEU A C 1
ATOM 960 O O . LEU A 1 127 ? -3.768 4.137 -0.781 1 97.19 127 LEU A O 1
ATOM 964 N N . ILE A 1 128 ? -2.268 3.695 -2.34 1 95.56 128 ILE A N 1
ATOM 965 C CA . ILE A 1 128 ? -1.566 4.961 -2.148 1 95.56 128 ILE A CA 1
ATOM 966 C C . ILE A 1 128 ? -2.51 6.125 -2.449 1 95.56 128 ILE A C 1
ATOM 968 O O . ILE A 1 128 ? -2.586 7.082 -1.677 1 95.56 128 ILE A O 1
ATOM 972 N N . MET A 1 129 ? -3.234 6.023 -3.535 1 96 129 MET A N 1
ATOM 973 C CA . MET A 1 129 ? -4.188 7.062 -3.908 1 96 129 MET A CA 1
ATOM 974 C C . MET A 1 129 ? -5.262 7.227 -2.838 1 96 129 MET A C 1
ATOM 976 O O . MET A 1 129 ? -5.629 8.352 -2.49 1 96 129 MET A O 1
ATOM 980 N N . ALA A 1 130 ? -5.758 6.105 -2.35 1 96.56 130 ALA A N 1
ATOM 981 C CA . ALA A 1 130 ? -6.781 6.133 -1.311 1 96.56 130 ALA A CA 1
ATOM 982 C C . ALA A 1 130 ? -6.277 6.844 -0.058 1 96.56 130 ALA A C 1
ATOM 984 O O . ALA A 1 130 ? -6.988 7.656 0.532 1 96.56 130 ALA A O 1
ATOM 985 N N . ILE A 1 131 ? -5.078 6.57 0.307 1 93 131 ILE A N 1
ATOM 986 C CA . ILE A 1 131 ? -4.523 7.133 1.532 1 93 131 ILE A CA 1
ATOM 987 C C . ILE A 1 131 ? -4.297 8.633 1.353 1 93 131 ILE A C 1
ATOM 989 O O . ILE A 1 131 ? -4.566 9.422 2.26 1 93 131 ILE A O 1
ATOM 993 N N . ILE A 1 132 ? -3.791 9.031 0.182 1 91.38 132 ILE A N 1
ATOM 994 C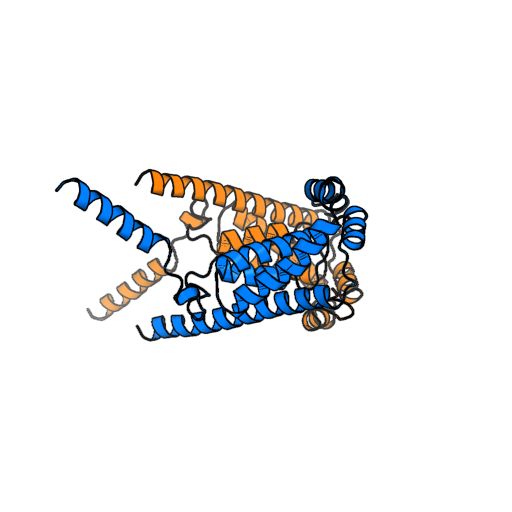 CA . ILE A 1 132 ? -3.617 10.453 -0.108 1 91.38 132 ILE A CA 1
ATOM 995 C C . ILE A 1 132 ? -4.953 11.18 0.046 1 91.38 132 ILE A C 1
ATOM 997 O O . ILE A 1 132 ? -5.016 12.258 0.646 1 91.38 132 ILE A O 1
ATOM 1001 N N . LEU A 1 133 ? -6.047 10.633 -0.433 1 92.88 133 LEU A N 1
ATOM 1002 C CA . LEU A 1 133 ? -7.371 11.227 -0.318 1 92.88 133 LEU A CA 1
ATOM 1003 C C . LEU A 1 133 ? -7.816 11.297 1.141 1 92.88 133 LEU A C 1
ATOM 1005 O O . LEU A 1 133 ? -8.43 12.273 1.563 1 92.88 133 LEU A O 1
ATOM 1009 N N . LEU A 1 134 ? -7.48 10.266 1.898 1 90.5 134 LEU A N 1
ATOM 1010 C CA . LEU A 1 134 ? -7.891 10.18 3.297 1 90.5 134 LEU A CA 1
ATOM 1011 C C . LEU A 1 134 ? -7.223 11.266 4.129 1 90.5 134 LEU A C 1
ATOM 1013 O O . LEU A 1 134 ? -7.828 11.805 5.055 1 90.5 134 LEU A O 1
ATOM 1017 N N . ILE A 1 135 ? -6.051 11.664 3.758 1 84.31 135 ILE A N 1
ATOM 1018 C CA . ILE A 1 135 ? -5.305 12.57 4.629 1 84.31 135 ILE A CA 1
ATOM 1019 C C . ILE A 1 135 ? -5.406 13.992 4.102 1 84.31 135 ILE A C 1
ATOM 1021 O O . ILE A 1 135 ? -4.992 14.945 4.773 1 84.31 135 ILE A O 1
ATOM 1025 N N . SER A 1 136 ? -5.809 14.125 2.891 1 84.81 136 SER A N 1
ATOM 1026 C CA . SER A 1 136 ? -5.934 15.469 2.34 1 84.81 136 SER A CA 1
ATOM 1027 C C . SER A 1 136 ? -6.844 16.344 3.199 1 84.81 136 SER A C 1
ATOM 1029 O O . SER A 1 136 ? -7.844 15.859 3.736 1 84.81 136 SER A O 1
ATOM 1031 N N . LYS A 1 137 ? -6.234 17.469 3.6 1 71.38 137 LYS A N 1
ATOM 1032 C CA . LYS A 1 137 ? -7.004 18.406 4.426 1 71.38 137 LYS A CA 1
ATOM 1033 C C . LYS A 1 137 ? -8.227 18.922 3.676 1 71.38 137 LYS A C 1
ATOM 1035 O O . LYS A 1 137 ? -9.258 19.219 4.289 1 71.38 137 LYS A O 1
ATOM 1040 N N . GLN A 1 138 ? -7.891 19.219 2.43 1 60.84 138 GLN A N 1
ATOM 1041 C CA . GLN A 1 138 ? -9 19.781 1.662 1 60.84 138 GLN A CA 1
ATOM 1042 C C . GLN A 1 138 ? -10.031 18.703 1.341 1 60.84 138 GLN A C 1
ATOM 1044 O O . GLN A 1 138 ? -9.695 17.516 1.231 1 60.84 138 GLN A O 1
ATOM 1049 N N . ASN A 1 139 ? -11.289 18.875 1.716 1 53.56 139 ASN A N 1
ATOM 1050 C CA . ASN A 1 139 ? -12.336 17.922 1.317 1 53.56 139 ASN A CA 1
ATOM 1051 C C . ASN A 1 139 ? -12.141 17.453 -0.12 1 53.56 139 ASN A C 1
ATOM 1053 O O . ASN A 1 139 ? -12.305 18.234 -1.062 1 53.56 139 ASN A O 1
ATOM 1057 N N . ALA A 1 140 ? -11.242 16.594 -0.339 1 51.16 140 ALA A N 1
ATOM 1058 C CA . ALA A 1 140 ? -11.07 16.031 -1.677 1 51.16 140 ALA A CA 1
ATOM 1059 C C . ALA A 1 140 ? -12.375 16.062 -2.457 1 51.16 140 ALA A C 1
ATOM 1061 O O . ALA A 1 140 ? -12.375 16.031 -3.689 1 51.16 140 ALA A O 1
ATOM 1062 N N . GLY A 1 141 ? -13.531 16.281 -1.706 1 51.53 141 GLY A N 1
ATOM 1063 C CA . GLY A 1 141 ? -14.859 16.344 -2.299 1 51.53 141 GLY A CA 1
ATOM 1064 C C . GLY A 1 141 ? -15.312 17.766 -2.586 1 51.53 141 GLY A C 1
ATOM 1065 O O . GLY A 1 141 ? -16.453 17.984 -2.988 1 51.53 141 GLY A O 1
ATOM 1066 N N . GLN A 1 142 ? -14.391 18.688 -2.273 1 57.5 142 GLN A N 1
ATOM 1067 C CA . GLN A 1 142 ? -14.859 20.078 -2.377 1 57.5 142 GLN A CA 1
ATOM 1068 C C . GLN A 1 142 ? -15.289 20.406 -3.803 1 57.5 142 GLN A C 1
ATOM 1070 O O . GLN A 1 142 ? -16.203 21.219 -4.008 1 57.5 142 GLN A O 1
ATOM 1075 N N . LEU A 1 143 ? -14.578 19.688 -4.684 1 61.34 143 LEU A N 1
ATOM 1076 C CA . LEU A 1 143 ? -15.047 19.906 -6.047 1 61.34 143 LEU A CA 1
ATOM 1077 C C . LEU A 1 143 ? -16.109 18.875 -6.426 1 61.34 143 LEU A C 1
ATOM 1079 O O . LEU A 1 143 ? -16.688 18.953 -7.512 1 61.34 143 LEU A O 1
ATOM 1083 N N . GLY A 1 144 ? -16.312 18.078 -5.422 1 57.78 144 GLY A N 1
ATOM 1084 C CA . GLY A 1 144 ? -17.406 17.141 -5.578 1 57.78 144 GLY A CA 1
ATOM 1085 C C . GLY A 1 144 ? -18.609 17.469 -4.723 1 57.78 144 GLY A C 1
ATOM 1086 O O . GLY A 1 144 ? -18.734 18.609 -4.242 1 57.78 144 GLY A O 1
ATOM 1087 N N . LEU A 1 145 ? -19.578 16.656 -4.781 1 67.56 145 LEU A N 1
ATOM 1088 C CA . LEU A 1 145 ? -20.844 16.844 -4.09 1 67.56 145 LEU A CA 1
ATOM 1089 C C . LEU A 1 145 ? -20.641 16.953 -2.582 1 67.56 145 LEU A C 1
ATOM 1091 O O . LEU A 1 145 ? -21.547 17.328 -1.846 1 67.56 145 LEU A O 1
ATOM 1095 N N . ASP A 1 146 ? -19.344 16.688 -2.266 1 67.25 146 ASP A N 1
ATOM 1096 C CA . ASP A 1 146 ? -19.047 16.781 -0.837 1 67.25 146 ASP A CA 1
ATOM 1097 C C . ASP A 1 146 ? -19.188 18.219 -0.338 1 67.25 146 ASP A C 1
ATOM 1099 O O . ASP A 1 146 ? -19.422 18.453 0.848 1 67.25 146 ASP A O 1
ATOM 1103 N N . ARG A 1 147 ? -18.969 19.016 -1.26 1 57.81 147 ARG A N 1
ATOM 1104 C CA . ARG A 1 147 ? -19.078 20.422 -0.894 1 57.81 147 ARG A CA 1
ATOM 1105 C C . ARG A 1 147 ? -20.484 20.75 -0.395 1 57.81 147 ARG A C 1
ATOM 1107 O O . ARG A 1 147 ? -20.656 21.656 0.423 1 57.81 147 ARG A O 1
ATOM 1114 N N . PHE A 1 148 ? -21.406 20 -0.883 1 53.91 148 PHE A N 1
ATOM 1115 C CA . PHE A 1 148 ? -22.797 20.281 -0.576 1 53.91 148 PHE A CA 1
ATOM 1116 C C . PHE A 1 148 ? -23.266 19.484 0.627 1 53.91 148 PHE A C 1
ATOM 1118 O O . PHE A 1 148 ? -24.406 19.625 1.076 1 53.91 148 PHE A O 1
ATOM 1125 N N . THR A 1 149 ? -22.484 18.578 1.06 1 51.31 149 THR A N 1
ATOM 1126 C CA . THR A 1 149 ? -22.875 17.828 2.246 1 51.31 149 THR A CA 1
ATOM 1127 C C . THR A 1 149 ? -22.422 18.547 3.514 1 51.31 149 THR A C 1
ATOM 1129 O O . THR A 1 149 ? -21.219 18.734 3.717 1 51.31 149 THR A O 1
ATOM 1132 N N . PRO A 1 150 ? -23.234 19.453 4.082 1 44.53 150 PRO A N 1
ATOM 1133 C CA . PRO A 1 150 ? -22.844 20.125 5.32 1 44.53 150 PRO A CA 1
ATOM 1134 C C . PRO A 1 150 ? -22.281 19.172 6.367 1 44.53 150 PRO A C 1
ATOM 1136 O O . PRO A 1 150 ? -22.625 17.984 6.371 1 44.53 150 PRO A O 1
ATOM 1139 N N . SER A 1 151 ? -21.031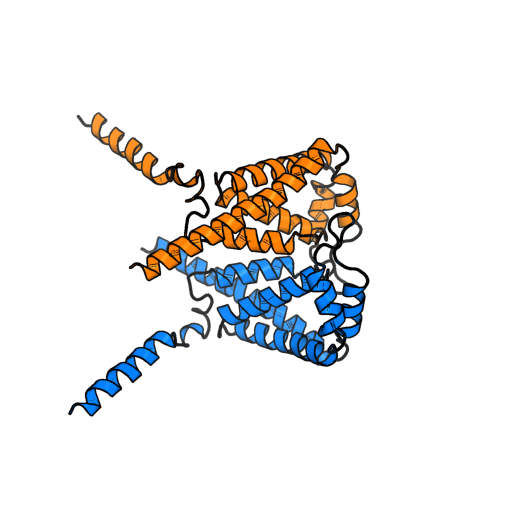 19.359 6.777 1 44.94 151 SER A N 1
ATOM 1140 C CA . SER A 1 151 ? -20.594 18.609 7.945 1 44.94 151 SER A CA 1
ATOM 1141 C C . SER A 1 151 ? -21.734 18.438 8.953 1 44.94 151 SER A C 1
ATOM 1143 O O . SER A 1 151 ? -22.328 19.422 9.383 1 44.94 151 SER A O 1
ATOM 1145 N N . ILE A 1 152 ? -22.328 17.359 8.773 1 41.59 152 ILE A N 1
ATOM 1146 C CA . ILE A 1 152 ? -23.422 17.062 9.695 1 41.59 152 ILE A CA 1
ATOM 1147 C C . ILE A 1 152 ? -23.094 17.625 11.078 1 41.59 152 ILE A C 1
ATOM 1149 O O . ILE A 1 152 ? -23.969 17.688 11.953 1 41.59 152 ILE A O 1
ATOM 1153 N N . LYS A 1 153 ? -21.875 17.891 11.328 1 40.81 153 LYS A N 1
ATOM 1154 C CA . LYS A 1 153 ? -21.625 18.375 12.688 1 40.81 153 LYS A CA 1
ATOM 1155 C C . LYS A 1 153 ? -22.188 19.766 12.898 1 40.81 153 LYS A C 1
ATOM 1157 O O . LYS A 1 153 ? -22.484 20.156 14.023 1 40.81 153 LYS A O 1
ATOM 1162 N N . GLN A 1 154 ? -22.188 20.531 11.859 1 40.16 154 GLN A N 1
ATOM 1163 C CA . GLN A 1 154 ? -22.594 21.906 12.164 1 40.16 154 GLN A CA 1
ATOM 1164 C C . GLN A 1 154 ? -24.109 22.016 12.297 1 40.16 154 GLN A C 1
ATOM 1166 O O . GLN A 1 154 ? -24.609 22.922 12.977 1 40.16 154 GLN A O 1
ATOM 1171 N N . LYS A 1 155 ? -24.875 21.234 11.5 1 43 155 LYS A N 1
ATOM 1172 C CA . LYS A 1 155 ? -26.312 21.469 11.586 1 43 155 LYS A CA 1
ATOM 1173 C C . LYS A 1 155 ? -26.906 20.844 12.852 1 43 155 LYS A C 1
ATOM 1175 O O . LYS A 1 155 ? -28.016 21.172 13.258 1 43 155 LYS A O 1
ATOM 1180 N N . VAL A 1 156 ? -26.25 19.812 13.336 1 42.16 156 VAL A N 1
ATOM 1181 C CA . VAL A 1 156 ? -26.844 19.188 14.516 1 42.16 156 VAL A CA 1
ATOM 1182 C C . VAL A 1 156 ? -26.719 20.141 15.711 1 42.16 156 VAL A C 1
ATOM 1184 O O . VAL A 1 156 ? -27.484 20.031 16.672 1 42.16 156 VAL A O 1
ATOM 1187 N N . LYS A 1 157 ? -25.703 20.906 15.695 1 43.75 157 LYS A N 1
ATOM 1188 C CA . LYS A 1 157 ? -25.594 21.812 16.844 1 43.75 157 LYS A CA 1
ATOM 1189 C C . LYS A 1 157 ? -26.656 22.906 16.781 1 43.75 157 LYS A C 1
ATOM 1191 O O . LYS A 1 157 ? -27.078 23.438 17.812 1 43.75 157 LYS A O 1
ATOM 1196 N N . LYS A 1 158 ? -27.016 23.266 15.547 1 45.34 158 LYS A N 1
ATOM 1197 C CA . LYS A 1 158 ? -27.969 24.375 15.508 1 45.34 158 LYS A CA 1
ATOM 1198 C C . LYS A 1 158 ? -29.359 23.922 15.938 1 45.34 158 LYS A C 1
ATOM 1200 O O . LYS A 1 158 ? -30.062 24.656 16.625 1 45.34 158 LYS A O 1
ATOM 1205 N N . ASP A 1 159 ? -29.703 22.703 15.5 1 47.19 159 ASP A N 1
ATOM 1206 C CA . ASP A 1 159 ? -31.078 22.312 15.789 1 47.19 159 ASP A CA 1
ATOM 1207 C C . ASP A 1 159 ? -31.25 21.969 17.266 1 47.19 159 ASP A C 1
ATOM 1209 O O . ASP A 1 159 ? -32.344 22.109 17.812 1 47.19 159 ASP A O 1
ATOM 1213 N N . TYR A 1 160 ? -30.141 21.359 17.875 1 47.84 160 TYR A N 1
ATOM 1214 C CA . TYR A 1 160 ? -30.328 21 19.281 1 47.84 160 TYR A CA 1
ATOM 1215 C C . TYR A 1 160 ? -30.219 22.234 20.172 1 47.84 160 TYR A C 1
ATOM 1217 O O . TYR A 1 160 ? -30.609 22.188 21.344 1 47.84 160 TYR A O 1
ATOM 1225 N N . GLY A 1 161 ? -29.391 23.234 19.672 1 45.84 161 GLY A N 1
ATOM 1226 C CA . GLY A 1 161 ? -29.281 24.438 20.484 1 45.84 161 GLY A CA 1
ATOM 1227 C C . GLY A 1 161 ? -30.578 25.219 20.562 1 45.84 161 GLY A C 1
ATOM 1228 O O . GLY A 1 161 ? -30.797 25.984 21.5 1 45.84 161 GLY A O 1
ATOM 1229 N N . ASN A 1 162 ? -31.359 25.141 19.391 1 47.59 162 ASN A N 1
ATOM 1230 C CA . ASN A 1 162 ? -32.531 25.984 19.359 1 47.59 162 ASN A CA 1
ATOM 1231 C C . ASN A 1 162 ? -33.688 25.375 20.188 1 47.59 162 ASN A C 1
ATOM 1233 O O . ASN A 1 162 ? -34.688 26.031 20.453 1 47.59 162 ASN A O 1
ATOM 1237 N N . LYS A 1 163 ? -33.594 24.031 20.406 1 46.69 163 LYS A N 1
ATOM 1238 C CA . LYS A 1 163 ? -34.75 23.453 21.094 1 46.69 163 LYS A CA 1
ATOM 1239 C C . LYS A 1 163 ? -34.75 23.812 22.578 1 46.69 163 LYS A C 1
ATOM 1241 O O . LYS A 1 163 ? -35.75 23.672 23.266 1 46.69 163 LYS A O 1
ATOM 1246 N N . ASP A 1 164 ? -33.531 24 23.125 1 45.75 164 ASP A N 1
ATOM 1247 C CA . ASP A 1 164 ? -33.5 24.234 24.578 1 45.75 164 ASP A CA 1
ATOM 1248 C C . ASP A 1 164 ? -34.156 25.578 24.906 1 45.75 164 ASP A C 1
ATOM 1250 O O . ASP A 1 164 ? -34.469 25.844 26.062 1 45.75 164 ASP A O 1
ATOM 1254 N N . THR A 1 165 ? -34.125 26.5 23.922 1 46.09 165 THR A N 1
ATOM 1255 C CA . THR A 1 165 ? -34.594 27.828 24.266 1 46.09 165 THR A CA 1
ATOM 1256 C C . THR A 1 165 ? -36.125 27.875 24.328 1 46.09 165 THR A C 1
ATOM 1258 O O . THR A 1 165 ? -36.688 28.781 24.938 1 46.09 165 THR A O 1
ATOM 1261 N N . 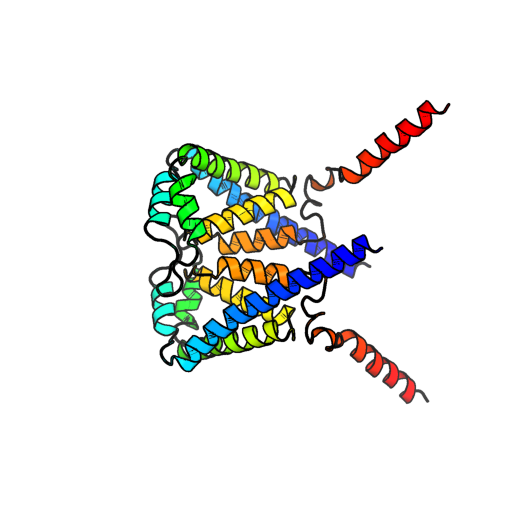LEU A 1 166 ? -36.781 26.984 23.547 1 47.09 166 LEU A N 1
ATOM 1262 C CA . LEU A 1 166 ? -38.219 27.172 23.469 1 47.09 166 LEU A CA 1
ATOM 1263 C C . LEU A 1 166 ? -38.906 26.672 24.734 1 47.09 166 LEU A C 1
ATOM 1265 O O . LEU A 1 166 ? -40.031 27.078 25.047 1 47.09 166 LEU A O 1
ATOM 1269 N N . ALA A 1 167 ? -38.25 25.688 25.438 1 49.22 167 ALA A N 1
ATOM 1270 C CA . ALA A 1 167 ? -39.031 25.094 26.5 1 49.22 167 ALA A CA 1
ATOM 1271 C C . ALA A 1 167 ? -39.094 26 27.734 1 49.22 167 ALA A C 1
ATOM 1273 O O . ALA A 1 167 ? -39.812 25.719 28.688 1 49.22 167 ALA A O 1
ATOM 1274 N N . THR A 1 168 ? -38.062 26.938 27.781 1 44.78 168 THR A N 1
ATOM 1275 C CA . THR A 1 168 ? -38.062 27.703 29.016 1 44.78 168 THR A CA 1
ATOM 1276 C C . THR A 1 168 ? -39 28.906 28.891 1 44.78 168 THR A C 1
ATOM 1278 O O . THR A 1 168 ? -39.188 29.672 29.844 1 44.78 168 THR A O 1
ATOM 1281 N N . SER A 1 169 ? -39.656 29.062 27.703 1 33.66 169 SER A N 1
ATOM 1282 C CA . SER A 1 169 ? -40.594 30.172 27.812 1 33.66 169 SER A CA 1
ATOM 1283 C C . SER A 1 169 ? -41.938 29.734 28.375 1 33.66 169 SER A C 1
ATOM 1285 O O . SER A 1 169 ? -42.375 28.609 28.109 1 33.66 169 SER A O 1
ATOM 1287 N N . MET B 1 1 ? -8.977 20.766 27.688 1 45.88 1 MET B N 1
ATOM 1288 C CA . MET B 1 1 ? -7.543 20.828 27.422 1 45.88 1 MET B CA 1
ATOM 1289 C C . MET B 1 1 ? -6.883 19.469 27.672 1 45.88 1 MET B C 1
ATOM 1291 O O . MET B 1 1 ? -6.098 19 26.859 1 45.88 1 MET B O 1
ATOM 1295 N N . LEU B 1 2 ? -7.273 18.828 28.734 1 48.84 2 LEU B N 1
ATOM 1296 C CA . LEU B 1 2 ? -6.695 17.531 29.109 1 48.84 2 LEU B CA 1
ATOM 1297 C C . LEU B 1 2 ? -7.051 16.469 28.078 1 48.84 2 LEU B C 1
ATOM 1299 O O . LEU B 1 2 ? -6.215 15.625 27.734 1 48.84 2 LEU B O 1
ATOM 1303 N N . HIS B 1 3 ? -8.281 16.5 27.688 1 52.06 3 HIS B N 1
ATOM 1304 C CA . HIS B 1 3 ? -8.711 15.477 26.75 1 52.06 3 HIS B CA 1
ATOM 1305 C C . HIS B 1 3 ? -7.965 15.586 25.422 1 52.06 3 HIS B C 1
ATOM 1307 O O . HIS B 1 3 ? -7.594 14.578 24.828 1 52.06 3 HIS B O 1
ATOM 1313 N N . PHE B 1 4 ? -7.918 16.922 25 1 50.66 4 PHE B N 1
ATOM 1314 C CA . PHE B 1 4 ? -7.168 17.141 23.766 1 50.66 4 PHE B CA 1
ATOM 1315 C C . PHE B 1 4 ? -5.711 16.734 23.938 1 50.66 4 PHE B C 1
ATOM 1317 O O . PHE B 1 4 ? -5.117 16.141 23.016 1 50.66 4 PHE B O 1
ATOM 1324 N N . LEU B 1 5 ? -5.273 17.031 25.203 1 49.34 5 LEU B N 1
ATOM 1325 C CA . LEU B 1 5 ? -3.889 16.688 25.5 1 49.34 5 LEU B CA 1
ATOM 1326 C C . LEU B 1 5 ? -3.711 15.172 25.547 1 49.34 5 LEU B C 1
ATOM 1328 O O . LEU B 1 5 ? -2.725 14.641 25.031 1 49.34 5 LEU B O 1
ATOM 1332 N N . GLN B 1 6 ? -4.637 14.594 26.234 1 52.06 6 GLN B N 1
ATOM 1333 C CA . GLN B 1 6 ? -4.578 13.133 26.328 1 52.06 6 GLN B CA 1
ATOM 1334 C C . GLN B 1 6 ? -4.684 12.484 24.953 1 52.06 6 GLN B C 1
ATOM 1336 O O . GLN B 1 6 ? -3.988 11.508 24.656 1 52.06 6 GLN B O 1
ATOM 1341 N N . SER B 1 7 ? -5.562 13.102 24.25 1 60.44 7 SER B N 1
ATOM 1342 C CA . SER B 1 7 ? -5.719 12.578 22.891 1 60.44 7 SER B CA 1
ATOM 1343 C C . SER B 1 7 ? -4.438 12.766 22.078 1 60.44 7 SER B C 1
ATOM 1345 O O . SER B 1 7 ? -4.043 11.883 21.328 1 60.44 7 SER B O 1
ATOM 1347 N N . SER B 1 8 ? -3.727 13.773 22.594 1 74 8 SER B N 1
ATOM 1348 C CA . SER B 1 8 ? -2.498 14.086 21.875 1 74 8 SER B CA 1
ATOM 1349 C C . SER B 1 8 ? -1.35 13.188 22.312 1 74 8 SER B C 1
ATOM 1351 O O . SER B 1 8 ? -0.578 12.703 21.484 1 74 8 SER B O 1
ATOM 1353 N N . LYS B 1 9 ? -1.471 12.828 23.75 1 78.75 9 LYS B N 1
ATOM 1354 C CA . LYS B 1 9 ? -0.397 11.984 24.25 1 78.75 9 LYS B CA 1
ATOM 1355 C C . LYS B 1 9 ? -0.543 10.547 23.75 1 78.75 9 LYS B C 1
ATOM 1357 O O . LYS B 1 9 ? 0.451 9.891 23.438 1 78.75 9 LYS B O 1
ATOM 1362 N N . MET B 1 10 ? -1.762 10.148 23.797 1 82.75 10 MET B N 1
ATOM 1363 C CA . MET B 1 10 ? -2.021 8.797 23.297 1 82.75 10 MET B CA 1
ATOM 1364 C C . MET B 1 10 ? -1.668 8.68 21.828 1 82.75 10 MET B C 1
ATOM 1366 O O . MET B 1 10 ? -1.127 7.664 21.391 1 82.75 10 MET B O 1
ATOM 1370 N N . ALA B 1 11 ? -1.991 9.664 21.109 1 82.38 11 ALA B N 1
ATOM 1371 C CA . ALA B 1 11 ? -1.659 9.68 19.688 1 82.38 11 ALA B CA 1
ATOM 1372 C C . ALA B 1 11 ? -0.149 9.641 19.469 1 82.38 11 ALA B C 1
ATOM 1374 O O . ALA B 1 11 ? 0.345 8.938 18.594 1 82.38 11 ALA B O 1
ATOM 1375 N N . GLN B 1 12 ? 0.467 10.391 20.328 1 85.06 12 GLN B N 1
ATOM 1376 C CA . GLN B 1 12 ? 1.923 10.414 20.234 1 85.06 12 GLN B CA 1
ATOM 1377 C C . GLN B 1 12 ? 2.518 9.047 20.562 1 85.06 12 GLN B C 1
ATOM 1379 O O . GLN B 1 12 ? 3.453 8.594 19.906 1 85.06 12 GLN B O 1
ATOM 1384 N N . LEU B 1 13 ? 2.018 8.461 21.578 1 88.5 13 LEU B N 1
ATOM 1385 C CA . LEU B 1 13 ? 2.496 7.145 21.969 1 88.5 13 LEU B CA 1
ATOM 1386 C C . LEU B 1 13 ? 2.248 6.121 20.875 1 88.5 13 LEU B C 1
ATOM 1388 O O . LEU B 1 13 ? 3.125 5.309 20.562 1 88.5 13 LEU B O 1
ATOM 1392 N N . LEU B 1 14 ? 1.102 6.145 20.297 1 90.94 14 LEU B N 1
ATOM 1393 C CA . LEU B 1 14 ? 0.751 5.211 19.234 1 90.94 14 LEU B CA 1
ATOM 1394 C C . LEU B 1 14 ? 1.652 5.406 18.031 1 90.94 14 LEU B C 1
ATOM 1396 O O . LEU B 1 14 ? 2.08 4.434 17.406 1 90.94 14 LEU B O 1
ATOM 1400 N N . LEU B 1 15 ? 1.892 6.664 17.734 1 91.81 15 LEU B N 1
ATOM 1401 C CA . LEU B 1 15 ? 2.758 6.949 16.594 1 91.81 15 LEU B CA 1
ATOM 1402 C C . LEU B 1 15 ? 4.184 6.484 16.875 1 91.81 15 LEU B C 1
ATOM 1404 O O . LEU B 1 15 ? 4.883 6.043 15.953 1 91.81 15 LEU B O 1
ATOM 1408 N N . THR B 1 16 ? 4.617 6.613 18.109 1 92.81 16 THR B N 1
ATOM 1409 C CA . THR B 1 16 ? 5.953 6.152 18.469 1 92.81 16 THR B CA 1
ATOM 1410 C C . THR B 1 16 ? 6.051 4.633 18.359 1 92.81 16 THR B C 1
ATOM 1412 O O . THR B 1 16 ? 7.039 4.109 17.844 1 92.81 16 THR B O 1
ATOM 1415 N N . ILE B 1 17 ? 5.039 3.955 18.812 1 95.12 17 ILE B N 1
ATOM 1416 C CA . ILE B 1 17 ? 5.016 2.5 18.703 1 95.12 17 ILE B CA 1
ATOM 1417 C C . ILE B 1 17 ? 5.051 2.084 17.234 1 95.12 17 ILE B C 1
ATOM 1419 O O . ILE B 1 17 ? 5.801 1.184 16.859 1 95.12 17 ILE B O 1
ATOM 1423 N N . LEU B 1 18 ? 4.262 2.738 16.469 1 95.62 18 LEU B N 1
ATOM 1424 C CA . LEU B 1 18 ? 4.223 2.473 15.039 1 95.62 18 LEU B CA 1
ATOM 1425 C C . LEU B 1 18 ? 5.586 2.727 14.398 1 95.62 18 LEU B C 1
ATOM 1427 O O . LEU B 1 18 ? 6.074 1.903 13.625 1 95.62 18 LEU B O 1
ATOM 1431 N N . ARG B 1 19 ? 6.145 3.822 14.742 1 96.19 19 ARG B N 1
ATOM 1432 C CA . ARG B 1 19 ? 7.434 4.227 14.188 1 96.19 19 ARG B CA 1
ATOM 1433 C C . ARG B 1 19 ? 8.523 3.223 14.539 1 96.19 19 ARG B C 1
ATOM 1435 O O . ARG B 1 19 ? 9.258 2.764 13.664 1 96.19 19 ARG B O 1
ATOM 1442 N N . VAL B 1 20 ? 8.594 2.859 15.789 1 97.5 20 VAL B N 1
ATOM 1443 C CA . VAL B 1 20 ? 9.633 1.959 16.266 1 97.5 20 VAL B CA 1
ATOM 1444 C C . VAL B 1 20 ? 9.422 0.563 15.688 1 97.5 20 VAL B C 1
ATOM 1446 O O . VAL B 1 20 ? 10.375 -0.106 15.297 1 97.5 20 VAL B O 1
ATOM 1449 N N . SER B 1 21 ? 8.195 0.139 15.641 1 97.69 21 SER B N 1
ATOM 1450 C CA . SER B 1 21 ? 7.898 -1.164 15.055 1 97.69 21 SER B CA 1
ATOM 1451 C C . SER B 1 21 ? 8.289 -1.211 13.578 1 97.69 21 SER B C 1
ATOM 1453 O O . SER B 1 21 ? 8.906 -2.178 13.125 1 97.69 21 SER B O 1
ATOM 1455 N N . LEU B 1 22 ? 7.891 -0.219 12.859 1 98 22 LEU B N 1
ATOM 1456 C CA . LEU B 1 22 ? 8.266 -0.135 11.445 1 98 22 LEU B CA 1
ATOM 1457 C C . LEU B 1 22 ? 9.781 -0.1 11.289 1 98 22 LEU B C 1
ATOM 1459 O O . LEU B 1 22 ? 10.328 -0.749 10.398 1 98 22 LEU B O 1
ATOM 1463 N N . GLY B 1 23 ? 10.422 0.723 12.133 1 98.25 23 GLY B N 1
ATOM 1464 C CA . GLY B 1 23 ? 11.875 0.77 12.117 1 98.25 23 GLY B CA 1
ATOM 1465 C C . GLY B 1 23 ? 12.523 -0.587 12.328 1 98.25 23 GLY B C 1
ATOM 1466 O O . GLY B 1 23 ? 13.484 -0.938 11.648 1 98.25 23 GLY B O 1
ATOM 1467 N N . TRP B 1 24 ? 11.992 -1.292 13.258 1 98.19 24 TRP B N 1
ATOM 1468 C CA . TRP B 1 24 ? 12.531 -2.617 13.539 1 98.19 24 TRP B CA 1
ATOM 1469 C C . TRP B 1 24 ? 12.359 -3.543 12.344 1 98.19 24 TRP B C 1
ATOM 1471 O O . TRP B 1 24 ? 13.25 -4.336 12.023 1 98.19 24 TRP B O 1
ATOM 1481 N N . MET B 1 25 ? 11.25 -3.486 11.719 1 97.31 25 MET B N 1
ATOM 1482 C CA . MET B 1 25 ? 10.992 -4.316 10.547 1 97.31 25 MET B CA 1
ATOM 1483 C C . MET B 1 25 ? 12.016 -4.043 9.453 1 97.31 25 MET B C 1
ATOM 1485 O O . MET B 1 25 ? 12.562 -4.973 8.859 1 97.31 25 MET B O 1
ATOM 1489 N N . TRP B 1 26 ? 12.258 -2.75 9.219 1 97.94 26 TRP B N 1
ATOM 1490 C CA . TRP B 1 26 ? 13.234 -2.391 8.195 1 97.94 26 TRP B CA 1
ATOM 1491 C C . TRP B 1 26 ? 14.641 -2.799 8.617 1 97.94 26 TRP B C 1
ATOM 1493 O O . TRP B 1 26 ? 15.398 -3.354 7.82 1 97.94 26 TRP B O 1
ATOM 1503 N N . PHE B 1 27 ? 14.984 -2.547 9.875 1 97.88 27 PHE B N 1
ATOM 1504 C CA . PHE B 1 27 ? 16.328 -2.807 10.375 1 97.88 27 PHE B CA 1
ATOM 1505 C C . PHE B 1 27 ? 16.641 -4.297 10.336 1 97.88 27 PHE B C 1
ATOM 1507 O O . PHE B 1 27 ? 17.703 -4.699 9.859 1 97.88 27 PHE B O 1
ATOM 1514 N N . SER B 1 28 ? 15.742 -5.062 10.844 1 95.62 28 SER B N 1
ATOM 1515 C CA . SER B 1 28 ? 15.969 -6.508 10.875 1 95.62 28 SER B CA 1
ATOM 1516 C C . SER B 1 28 ? 16.094 -7.074 9.461 1 95.62 28 SER B C 1
ATOM 1518 O O . SER B 1 28 ? 16.906 -7.953 9.211 1 95.62 28 SER B O 1
ATOM 1520 N N . SER B 1 29 ? 15.281 -6.617 8.578 1 93.75 29 SER B N 1
ATOM 1521 C CA . SER B 1 29 ? 15.375 -7.051 7.188 1 93.75 29 SER B CA 1
ATOM 1522 C C . SER B 1 29 ? 16.719 -6.656 6.574 1 93.75 29 SER B C 1
ATOM 1524 O O . SER B 1 29 ? 17.375 -7.477 5.93 1 93.75 29 SER B O 1
ATOM 1526 N N . GLY B 1 30 ? 17.125 -5.387 6.781 1 94.31 30 GLY B N 1
ATOM 1527 C CA . GLY B 1 30 ? 18.375 -4.898 6.23 1 94.31 30 GLY B CA 1
ATOM 1528 C C . GLY B 1 30 ? 19.594 -5.621 6.785 1 94.31 30 GLY B C 1
ATOM 1529 O O . GLY B 1 30 ? 20.453 -6.066 6.023 1 94.31 30 GLY B O 1
ATOM 1530 N N . ILE B 1 31 ? 19.641 -5.773 8.062 1 94.06 31 ILE B N 1
ATOM 1531 C CA . ILE B 1 31 ? 20.781 -6.406 8.703 1 94.06 31 ILE B CA 1
ATOM 1532 C C . ILE B 1 31 ? 20.844 -7.883 8.32 1 94.06 31 ILE B C 1
ATOM 1534 O O . ILE B 1 31 ? 21.922 -8.453 8.164 1 94.06 31 ILE B O 1
ATOM 1538 N N . GLY B 1 32 ? 19.719 -8.5 8.242 1 91.38 32 GLY B N 1
ATOM 1539 C CA . GLY B 1 32 ? 19.688 -9.875 7.766 1 91.38 32 GLY B CA 1
ATOM 1540 C C . GLY B 1 32 ? 20.281 -10.039 6.383 1 91.38 32 GLY B C 1
ATOM 1541 O O . GLY B 1 32 ? 20.984 -11.023 6.113 1 91.38 32 GLY B O 1
ATOM 1542 N N . LYS B 1 33 ? 20.078 -9.078 5.547 1 89.56 33 LYS B N 1
ATOM 1543 C CA . LYS B 1 33 ? 20.641 -9.117 4.199 1 89.56 33 LYS B CA 1
ATOM 1544 C C . LYS B 1 33 ? 22.125 -8.828 4.215 1 89.56 33 LYS B C 1
ATOM 1546 O O . LYS B 1 33 ? 22.891 -9.445 3.463 1 89.56 33 LYS B O 1
ATOM 1551 N N . VAL B 1 34 ? 22.531 -7.918 5.062 1 89.69 34 VAL B N 1
ATOM 1552 C CA . VAL B 1 34 ? 23.922 -7.488 5.113 1 89.69 34 VAL B CA 1
ATOM 1553 C C . VAL B 1 34 ? 24.781 -8.594 5.734 1 89.69 34 VAL B C 1
ATOM 1555 O O . VAL B 1 34 ? 25.844 -8.938 5.203 1 89.69 34 VAL B O 1
ATOM 1558 N N . VAL B 1 35 ? 24.312 -9.133 6.758 1 87.81 35 VAL B N 1
ATOM 1559 C CA . VAL B 1 35 ? 25.094 -10.109 7.508 1 87.81 35 VAL B CA 1
ATOM 1560 C C . VAL B 1 35 ? 24.969 -11.484 6.859 1 87.81 35 VAL B C 1
ATOM 1562 O O . VAL B 1 35 ? 25.906 -12.289 6.895 1 87.81 35 VAL B O 1
ATOM 1565 N N . GLY B 1 36 ? 23.797 -11.742 6.383 1 82.25 36 GLY B N 1
ATOM 1566 C CA . GLY B 1 36 ? 23.609 -13.047 5.77 1 82.25 36 GLY B CA 1
ATOM 1567 C C . GLY B 1 36 ? 24.422 -13.242 4.504 1 82.25 36 GLY B C 1
ATOM 1568 O O . GLY B 1 36 ? 24.641 -14.375 4.078 1 82.25 36 GLY B O 1
ATOM 1569 N N . GLY B 1 37 ? 24.922 -12.25 3.867 1 68.06 37 GLY B N 1
ATOM 1570 C CA . GLY B 1 37 ? 25.844 -12.281 2.74 1 68.06 37 GLY B CA 1
ATOM 1571 C C . GLY B 1 37 ? 25.219 -12.836 1.475 1 68.06 37 GLY B C 1
ATOM 1572 O O . GLY B 1 37 ? 25.828 -12.805 0.406 1 68.06 37 GLY B O 1
ATOM 1573 N N . GLU B 1 38 ? 24.047 -13.336 1.55 1 70.19 38 GLU B N 1
ATOM 1574 C CA . GLU B 1 38 ? 23.516 -14.062 0.4 1 70.19 38 GLU B CA 1
ATOM 1575 C C . GLU B 1 38 ? 22.516 -13.211 -0.371 1 70.19 38 GLU B C 1
ATOM 1577 O O . GLU B 1 38 ? 22.109 -13.578 -1.477 1 70.19 38 GLU B O 1
ATOM 1582 N N . PHE B 1 39 ? 22.266 -12.062 0.123 1 75.88 39 PHE B N 1
ATOM 1583 C CA . PHE B 1 39 ? 21.25 -11.305 -0.595 1 75.88 39 PHE B CA 1
ATOM 1584 C C . PHE B 1 39 ? 21.828 -10.672 -1.851 1 75.88 39 PHE B C 1
ATOM 1586 O O . PHE B 1 39 ? 22.828 -9.938 -1.778 1 75.88 39 PHE B O 1
ATOM 1593 N N . HIS B 1 40 ? 21.344 -11.117 -2.959 1 79.69 40 HIS B N 1
ATOM 1594 C CA . HIS B 1 40 ? 21.562 -10.43 -4.23 1 79.69 40 HIS B CA 1
ATOM 1595 C C . HIS B 1 40 ? 20.234 -10.188 -4.953 1 79.69 40 HIS B C 1
ATOM 1597 O O . HIS B 1 40 ? 19.469 -11.125 -5.168 1 79.69 40 HIS B O 1
ATOM 1603 N N . ALA B 1 41 ? 20.031 -8.906 -5.281 1 81.69 41 ALA B N 1
ATOM 1604 C CA . ALA B 1 41 ? 18.766 -8.484 -5.863 1 81.69 41 ALA B CA 1
ATOM 1605 C C . ALA B 1 41 ? 18.609 -9 -7.289 1 81.69 41 ALA B C 1
ATOM 1607 O O . ALA B 1 41 ? 17.5 -9.031 -7.836 1 81.69 41 ALA B O 1
ATOM 1608 N N . GLY B 1 42 ? 19.719 -9.43 -7.852 1 86.94 42 GLY B N 1
ATOM 1609 C CA . GLY B 1 42 ? 19.703 -9.805 -9.258 1 86.94 42 GLY B CA 1
ATOM 1610 C C . GLY B 1 42 ? 18.672 -10.852 -9.586 1 86.94 42 GLY B C 1
ATOM 1611 O O . GLY B 1 42 ? 17.828 -10.648 -10.477 1 86.94 42 GLY B O 1
ATOM 1612 N N . GLY B 1 43 ? 18.781 -11.961 -8.875 1 85 43 GLY B N 1
ATOM 1613 C CA . GLY B 1 43 ? 17.812 -13.023 -9.109 1 85 43 GLY B CA 1
ATOM 1614 C C . GLY B 1 43 ? 16.375 -12.578 -8.898 1 85 43 GLY B C 1
ATOM 1615 O O . GLY B 1 43 ? 15.492 -12.906 -9.695 1 85 43 GLY B O 1
ATOM 1616 N N . PHE B 1 44 ? 16.172 -11.836 -7.934 1 86.5 44 PHE B N 1
ATOM 1617 C CA . PHE B 1 44 ? 14.852 -11.312 -7.617 1 86.5 44 PHE B CA 1
ATOM 1618 C C . PHE B 1 44 ? 14.359 -10.367 -8.703 1 86.5 44 PHE B C 1
ATOM 1620 O O . PHE B 1 44 ? 13.203 -10.43 -9.117 1 86.5 44 PHE B O 1
ATOM 1627 N N . LEU B 1 45 ? 15.188 -9.516 -9.109 1 92 45 LEU B N 1
ATOM 1628 C CA . LEU B 1 45 ? 14.844 -8.547 -10.148 1 92 45 LEU B CA 1
ATOM 1629 C C . LEU B 1 45 ? 14.523 -9.25 -11.461 1 92 45 LEU B C 1
ATOM 1631 O O . LEU B 1 45 ? 13.562 -8.891 -12.148 1 92 45 LEU B O 1
ATOM 1635 N N . GLN B 1 46 ? 15.273 -10.242 -11.797 1 93.38 46 GLN B N 1
ATOM 1636 C CA . GLN B 1 46 ? 15.039 -11.016 -13.016 1 93.38 46 GLN B CA 1
ATOM 1637 C C . GLN B 1 46 ? 13.703 -11.75 -12.945 1 93.38 46 GLN B C 1
ATOM 1639 O O . GLN B 1 46 ? 12.969 -11.805 -13.93 1 93.38 46 GLN B O 1
ATOM 1644 N N . ALA B 1 47 ? 13.453 -12.344 -11.844 1 92.38 47 ALA B N 1
ATOM 1645 C CA . ALA B 1 47 ? 12.18 -13.039 -11.656 1 92.38 47 ALA B CA 1
ATOM 1646 C C . ALA B 1 47 ? 11 -12.078 -11.789 1 92.38 47 ALA B C 1
ATOM 1648 O O . ALA B 1 47 ? 9.992 -12.406 -12.406 1 92.38 47 ALA B O 1
ATOM 1649 N N . ALA B 1 48 ? 11.109 -10.922 -11.195 1 94.12 48 ALA B N 1
ATOM 1650 C CA . ALA B 1 48 ? 10.055 -9.914 -11.258 1 94.12 48 ALA B CA 1
ATOM 1651 C C . ALA B 1 48 ? 9.812 -9.461 -12.695 1 94.12 48 ALA B C 1
ATOM 1653 O O . ALA B 1 48 ? 8.664 -9.266 -13.102 1 94.12 48 ALA B O 1
ATOM 1654 N N . ALA B 1 49 ? 10.844 -9.273 -13.438 1 94.88 49 ALA B N 1
ATOM 1655 C CA . ALA B 1 49 ? 10.719 -8.867 -14.836 1 94.88 49 ALA B CA 1
ATOM 1656 C C . ALA B 1 49 ? 10.102 -9.984 -15.68 1 94.88 49 ALA B C 1
ATOM 1658 O O . ALA B 1 49 ? 9.312 -9.719 -16.594 1 94.88 49 ALA B O 1
ATOM 1659 N N . ALA B 1 50 ? 10.5 -11.219 -15.391 1 94.81 50 ALA B N 1
ATOM 1660 C CA . ALA B 1 50 ? 10.031 -12.375 -16.141 1 94.81 50 ALA B CA 1
ATOM 1661 C C . ALA B 1 50 ? 8.586 -12.711 -15.805 1 94.81 50 ALA B C 1
ATOM 1663 O O . ALA B 1 50 ? 7.871 -13.32 -16.609 1 94.81 50 ALA B O 1
ATOM 1664 N N . ASN B 1 51 ? 8.164 -12.422 -14.57 1 95.25 51 ASN B N 1
ATOM 1665 C CA . ASN B 1 51 ? 6.809 -12.656 -14.086 1 95.25 51 ASN B CA 1
ATOM 1666 C C . ASN B 1 51 ? 6.168 -11.367 -13.586 1 95.25 51 ASN B C 1
ATOM 1668 O O . ASN B 1 51 ? 5.855 -11.242 -12.398 1 95.25 51 ASN B O 1
ATOM 1672 N N . PRO B 1 52 ? 5.914 -10.477 -14.5 1 95.88 52 PRO B N 1
ATOM 1673 C CA . PRO B 1 52 ? 5.41 -9.172 -14.078 1 95.88 52 PRO B CA 1
ATOM 1674 C C . PRO B 1 52 ? 4.02 -9.25 -13.453 1 95.88 52 PRO B C 1
ATOM 1676 O O . PRO B 1 52 ? 3.271 -10.195 -13.719 1 95.88 52 PRO B O 1
ATOM 1679 N N . VAL B 1 53 ? 3.793 -8.305 -12.547 1 95.5 53 VAL B N 1
ATOM 1680 C CA . VAL B 1 53 ? 2.459 -8.156 -11.977 1 95.5 53 VAL B CA 1
ATOM 1681 C C . VAL B 1 53 ? 1.44 -7.938 -13.094 1 95.5 53 VAL B C 1
ATOM 1683 O O . VAL B 1 53 ? 1.673 -7.148 -14.008 1 95.5 53 VAL B O 1
ATOM 1686 N N . LEU B 1 54 ? 0.361 -8.68 -12.945 1 93.94 54 LEU B N 1
ATOM 1687 C CA . LEU B 1 54 ? -0.652 -8.625 -13.992 1 93.94 54 LEU B CA 1
ATOM 1688 C C . LEU B 1 54 ? -1.918 -7.938 -13.492 1 93.94 54 LEU B C 1
ATOM 1690 O O . LEU B 1 54 ? -2.195 -7.938 -12.289 1 93.94 54 LEU B O 1
ATOM 1694 N N . LYS B 1 55 ? -2.629 -7.336 -14.344 1 91.56 55 LYS B N 1
ATOM 1695 C CA . LYS B 1 55 ? -4.023 -6.91 -14.242 1 91.56 55 LYS B CA 1
ATOM 1696 C C . LYS B 1 55 ? -4.891 -7.617 -15.273 1 91.56 55 LYS B C 1
ATOM 1698 O O . LYS B 1 55 ? -4.957 -7.195 -16.438 1 91.56 55 LYS B O 1
ATOM 1703 N N . GLY B 1 56 ? -5.598 -8.625 -14.789 1 86.19 56 GLY B N 1
ATOM 1704 C CA . GLY B 1 56 ? -6.148 -9.531 -15.781 1 86.19 56 GLY B CA 1
ATOM 1705 C C . GLY B 1 56 ? -5.086 -10.211 -16.625 1 86.19 56 GLY B C 1
ATOM 1706 O O . GLY B 1 56 ? -4.18 -10.852 -16.078 1 86.19 56 GLY B O 1
ATOM 1707 N N . GLU B 1 57 ? -5.168 -10.008 -17.938 1 89.31 57 GLU B N 1
ATOM 1708 C CA . GLU B 1 57 ? -4.215 -10.625 -18.844 1 89.31 57 GLU B CA 1
ATOM 1709 C C . GLU B 1 57 ? -3.113 -9.648 -19.25 1 89.31 57 GLU B C 1
ATOM 1711 O O . GLU B 1 57 ? -2.135 -10.031 -19.891 1 89.31 57 GLU B O 1
ATOM 1716 N N . ASP B 1 58 ? -3.201 -8.453 -18.719 1 93.56 58 ASP B N 1
ATOM 1717 C CA . ASP B 1 58 ? -2.254 -7.422 -19.125 1 93.56 58 ASP B CA 1
ATOM 1718 C C . ASP B 1 58 ? -1.234 -7.152 -18.016 1 93.56 58 ASP B C 1
ATOM 1720 O O . ASP B 1 58 ? -1.518 -7.371 -16.844 1 93.56 58 ASP B O 1
ATOM 1724 N N . VAL B 1 59 ? -0.034 -6.711 -18.547 1 95.31 59 VAL B N 1
ATOM 1725 C CA . VAL B 1 59 ? 0.968 -6.25 -17.594 1 95.31 59 VAL B CA 1
ATOM 1726 C C . VAL B 1 59 ? 0.471 -4.988 -16.891 1 95.31 59 VAL B C 1
ATOM 1728 O O . VAL B 1 59 ? 0.133 -4 -17.547 1 95.31 59 VAL B O 1
ATOM 1731 N N . ALA B 1 60 ? 0.447 -4.984 -15.547 1 94.62 60 ALA B N 1
ATOM 1732 C CA . ALA B 1 60 ? -0.12 -3.904 -14.742 1 94.62 60 ALA B CA 1
ATOM 1733 C C . ALA B 1 60 ? 0.775 -2.668 -14.781 1 94.62 60 ALA B C 1
ATOM 1735 O O . ALA B 1 60 ? 0.282 -1.537 -14.781 1 94.62 60 ALA B O 1
ATOM 1736 N N . TYR B 1 61 ? 2.102 -2.867 -14.758 1 96.25 61 TYR B N 1
ATOM 1737 C CA . TYR B 1 61 ? 3.066 -1.778 -14.656 1 96.25 61 TYR B CA 1
ATOM 1738 C C . TYR B 1 61 ? 4.137 -1.9 -15.734 1 96.25 61 TYR B C 1
ATOM 1740 O O . TYR B 1 61 ? 5.309 -2.139 -15.438 1 96.25 61 TYR B O 1
ATOM 1748 N N . PRO B 1 62 ? 3.83 -1.632 -16.969 1 95.94 62 PRO B N 1
ATOM 1749 C CA . PRO B 1 62 ? 4.785 -1.813 -18.062 1 95.94 62 PRO B CA 1
ATOM 1750 C C . PRO B 1 62 ? 6.027 -0.937 -17.906 1 95.94 62 PRO B C 1
ATOM 1752 O O . PRO B 1 62 ? 7.133 -1.366 -18.25 1 95.94 62 PRO B O 1
ATOM 1755 N N . LEU B 1 63 ? 5.844 0.255 -17.453 1 94.62 63 LEU B N 1
ATOM 1756 C CA . LEU B 1 63 ? 6.977 1.155 -17.281 1 94.62 63 LEU B CA 1
ATOM 1757 C C . LEU B 1 63 ? 7.91 0.651 -16.188 1 94.62 63 LEU B C 1
ATOM 1759 O O . LEU B 1 63 ? 9.133 0.809 -16.281 1 94.62 63 LEU B O 1
ATOM 1763 N N . TYR B 1 64 ? 7.32 0.114 -15.188 1 95.88 64 TYR B N 1
ATOM 1764 C CA . TYR B 1 64 ? 8.141 -0.427 -14.109 1 95.88 64 TYR B CA 1
ATOM 1765 C C . TYR B 1 64 ? 8.93 -1.644 -14.578 1 95.88 64 TYR B C 1
ATOM 1767 O O . TYR B 1 64 ? 10.094 -1.817 -14.211 1 95.88 64 TYR B O 1
ATOM 1775 N N . VAL B 1 65 ? 8.289 -2.5 -15.375 1 96.31 65 VAL B N 1
ATOM 1776 C CA . VAL B 1 65 ? 8.977 -3.66 -15.938 1 96.31 65 VAL B CA 1
ATOM 1777 C C . VAL B 1 65 ? 10.141 -3.201 -16.812 1 96.31 65 VAL B C 1
ATOM 1779 O O . VAL B 1 65 ? 11.234 -3.766 -16.75 1 96.31 65 VAL B O 1
ATOM 1782 N N . ALA B 1 66 ? 9.906 -2.209 -17.609 1 95.88 66 ALA B N 1
ATOM 1783 C CA . ALA B 1 66 ? 10.977 -1.649 -18.438 1 95.88 66 ALA B CA 1
ATOM 1784 C C . ALA B 1 66 ? 12.117 -1.127 -17.562 1 95.88 66 ALA B C 1
ATOM 1786 O O . ALA B 1 66 ? 13.289 -1.308 -17.891 1 95.88 66 ALA B O 1
ATOM 1787 N N . PHE B 1 67 ? 11.789 -0.447 -16.516 1 97 67 PHE B N 1
ATOM 1788 C CA . PHE B 1 67 ? 12.781 0.046 -15.562 1 97 67 PHE B CA 1
ATOM 1789 C C . PHE B 1 67 ? 13.594 -1.105 -14.984 1 97 67 PHE B C 1
ATOM 1791 O O . PHE B 1 67 ? 14.82 -1.008 -14.859 1 97 67 PHE B O 1
ATOM 1798 N N . LEU B 1 68 ? 12.914 -2.15 -14.602 1 95.19 68 LEU B N 1
ATOM 1799 C CA . LEU B 1 68 ? 13.609 -3.314 -14.07 1 95.19 68 LEU B CA 1
ATOM 1800 C C . LEU B 1 68 ? 14.594 -3.875 -15.102 1 95.19 68 LEU B C 1
ATOM 1802 O O . LEU B 1 68 ? 15.758 -4.125 -14.781 1 95.19 68 LEU B O 1
ATOM 1806 N N . GLU B 1 69 ? 14.164 -4.086 -16.328 1 95.5 69 GLU B N 1
ATOM 1807 C CA . GLU B 1 69 ? 14.93 -4.746 -17.375 1 95.5 69 GLU B CA 1
ATOM 1808 C C . GLU B 1 69 ? 16.109 -3.887 -17.828 1 95.5 69 GLU B C 1
ATOM 1810 O O . GLU B 1 69 ? 17.203 -4.402 -18.078 1 95.5 69 GLU B O 1
ATOM 1815 N N . HIS B 1 70 ? 15.891 -2.582 -17.812 1 96 70 HIS B N 1
ATOM 1816 C CA . HIS B 1 70 ? 16.891 -1.737 -18.453 1 96 70 HIS B CA 1
ATOM 1817 C C . HIS B 1 70 ? 17.734 -0.986 -17.438 1 96 70 HIS B C 1
ATOM 1819 O O . HIS B 1 70 ? 18.781 -0.438 -17.766 1 96 70 HIS B O 1
ATOM 1825 N N . VAL B 1 71 ? 17.312 -0.939 -16.25 1 95.06 71 VAL B N 1
ATOM 1826 C CA . VAL B 1 71 ? 18.062 -0.164 -15.258 1 95.06 71 VAL B CA 1
ATOM 1827 C C . VAL B 1 71 ? 18.406 -1.046 -14.062 1 95.06 71 VAL B C 1
ATOM 1829 O O . VAL B 1 71 ? 19.578 -1.269 -13.766 1 95.06 71 VAL B O 1
ATOM 1832 N N . ALA B 1 72 ? 17.438 -1.554 -13.43 1 94.31 72 ALA B N 1
ATOM 1833 C CA . ALA B 1 72 ? 17.656 -2.26 -12.164 1 94.31 72 ALA B CA 1
ATOM 1834 C C . ALA B 1 72 ? 18.5 -3.512 -12.375 1 94.31 72 ALA B C 1
ATOM 1836 O O . ALA B 1 72 ? 19.469 -3.75 -11.648 1 94.31 72 ALA B O 1
ATOM 1837 N N . ILE B 1 73 ? 18.25 -4.348 -13.375 1 94.62 73 ILE B N 1
ATOM 1838 C CA . ILE B 1 73 ? 18.906 -5.629 -13.586 1 94.62 73 ILE B CA 1
ATOM 1839 C C . ILE B 1 73 ? 20.359 -5.395 -13.984 1 94.62 73 ILE B C 1
ATOM 1841 O O . ILE B 1 73 ? 21.281 -5.98 -13.398 1 94.62 73 ILE B O 1
ATOM 1845 N N . PRO B 1 74 ? 20.625 -4.48 -14.969 1 95.31 74 PRO B N 1
ATOM 1846 C CA . PRO B 1 74 ? 22.031 -4.234 -15.32 1 95.31 74 PRO B CA 1
ATOM 1847 C C . PRO B 1 74 ? 22.844 -3.68 -14.156 1 95.31 74 PRO B C 1
ATOM 1849 O O . PRO B 1 74 ? 24.062 -3.873 -14.109 1 95.31 74 PRO B O 1
ATOM 1852 N N . TYR B 1 75 ? 22.234 -2.984 -13.234 1 95.56 75 TYR B N 1
ATOM 1853 C CA . TYR B 1 75 ? 22.938 -2.416 -12.086 1 95.56 75 TYR B CA 1
ATOM 1854 C C . TYR B 1 75 ? 22.531 -3.131 -10.797 1 95.56 75 TYR B C 1
ATOM 1856 O O . TYR B 1 75 ? 22.422 -2.502 -9.742 1 95.56 75 TYR B O 1
ATOM 1864 N N . ALA B 1 76 ? 22.375 -4.375 -10.891 1 93.88 76 ALA B N 1
ATOM 1865 C CA . ALA B 1 76 ? 21.875 -5.188 -9.789 1 93.88 76 ALA B CA 1
ATOM 1866 C C . ALA B 1 76 ? 22.781 -5.078 -8.562 1 93.88 76 ALA B C 1
ATOM 1868 O O . ALA B 1 76 ? 22.312 -5.121 -7.426 1 93.88 76 ALA B O 1
ATOM 1869 N N . ASP B 1 77 ? 24.109 -5.008 -8.766 1 92.69 77 ASP B N 1
ATOM 1870 C CA . ASP B 1 77 ? 25.031 -4.879 -7.637 1 92.69 77 ASP B CA 1
ATOM 1871 C C . ASP B 1 77 ? 24.766 -3.594 -6.859 1 92.69 77 ASP B C 1
ATOM 1873 O O . ASP B 1 77 ? 24.719 -3.605 -5.625 1 92.69 77 ASP B O 1
ATOM 1877 N N . LEU B 1 78 ? 24.641 -2.533 -7.582 1 92.94 78 LEU B N 1
ATOM 1878 C CA . LEU B 1 78 ? 24.359 -1.243 -6.961 1 92.94 78 LEU B CA 1
ATOM 1879 C C . LEU B 1 78 ? 23.016 -1.264 -6.246 1 92.94 78 LEU B C 1
ATOM 1881 O O . LEU B 1 78 ? 22.891 -0.768 -5.125 1 92.94 78 LEU B O 1
ATOM 1885 N N . PHE B 1 79 ? 22.031 -1.773 -6.891 1 93.5 79 PHE B N 1
ATOM 1886 C CA . PHE B 1 79 ? 20.703 -1.831 -6.297 1 93.5 79 PHE B CA 1
ATOM 1887 C C . PHE B 1 79 ? 20.703 -2.701 -5.043 1 93.5 79 PHE B C 1
ATOM 1889 O O . PHE B 1 79 ? 20.016 -2.396 -4.066 1 93.5 79 PHE B O 1
ATOM 1896 N N . SER B 1 80 ? 21.453 -3.83 -5.102 1 93.56 80 SER B N 1
ATOM 1897 C CA . SER B 1 80 ? 21.594 -4.68 -3.924 1 93.56 80 SER B CA 1
ATOM 1898 C C . SER B 1 80 ? 22.172 -3.906 -2.746 1 93.56 80 SER B C 1
ATOM 1900 O O . SER B 1 80 ? 21.656 -3.982 -1.629 1 93.56 80 SER B O 1
ATOM 1902 N N . PHE B 1 81 ? 23.219 -3.174 -3.035 1 93.12 81 PHE B N 1
ATOM 1903 C CA . PHE B 1 81 ? 23.875 -2.365 -2.012 1 93.12 81 PHE B CA 1
ATOM 1904 C C . PHE B 1 81 ? 22.906 -1.322 -1.452 1 93.12 81 PHE B C 1
ATOM 1906 O O . PHE B 1 81 ? 22.797 -1.17 -0.235 1 93.12 81 PHE B O 1
ATOM 1913 N N . LEU B 1 82 ? 22.156 -0.658 -2.312 1 93.81 82 LEU B N 1
ATOM 1914 C CA . LEU B 1 82 ? 21.234 0.413 -1.926 1 93.81 82 LEU B CA 1
ATOM 1915 C C . LEU B 1 82 ? 20.094 -0.131 -1.087 1 93.81 82 LEU B C 1
ATOM 1917 O O . LEU B 1 82 ? 19.688 0.487 -0.096 1 93.81 82 LEU B O 1
ATOM 1921 N N . VAL B 1 83 ? 19.594 -1.221 -1.517 1 93.81 83 VAL B N 1
ATOM 1922 C CA . VAL B 1 83 ? 18.453 -1.795 -0.812 1 93.81 83 VAL B CA 1
ATOM 1923 C C . VAL B 1 83 ? 18.875 -2.244 0.584 1 93.81 83 VAL B C 1
ATOM 1925 O O . VAL B 1 83 ? 18.25 -1.868 1.581 1 93.81 83 VAL B O 1
ATOM 1928 N N . MET B 1 84 ? 19.922 -3.062 0.696 1 94.62 84 MET B N 1
ATOM 1929 C CA . MET B 1 84 ? 20.328 -3.615 1.986 1 94.62 84 MET B CA 1
ATOM 1930 C C . MET B 1 84 ? 20.703 -2.504 2.963 1 94.62 84 MET B C 1
ATOM 1932 O O . MET B 1 84 ? 20.203 -2.479 4.094 1 94.62 84 MET B O 1
ATOM 1936 N N . TRP B 1 85 ? 21.484 -1.57 2.523 1 95.12 85 TRP B N 1
ATOM 1937 C CA . TRP B 1 85 ? 21.938 -0.513 3.422 1 95.12 85 TRP B CA 1
ATOM 1938 C C . TRP B 1 85 ? 20.844 0.542 3.611 1 95.12 85 TRP B C 1
ATOM 1940 O O . TRP B 1 85 ? 20.75 1.155 4.676 1 95.12 85 TRP B O 1
ATOM 1950 N N . GLY B 1 86 ? 20.109 0.787 2.537 1 96.19 86 GLY B N 1
ATOM 1951 C CA . GLY B 1 86 ? 18.953 1.65 2.703 1 96.19 86 GLY B CA 1
ATOM 1952 C C . GLY B 1 86 ? 17.984 1.161 3.771 1 96.19 86 GLY B C 1
ATOM 1953 O O . GLY B 1 86 ? 17.5 1.951 4.578 1 96.19 86 GLY B O 1
ATOM 1954 N N . GLU B 1 87 ? 17.797 -0.079 3.762 1 97.38 87 GLU B N 1
ATOM 1955 C CA . GLU B 1 87 ? 16.906 -0.663 4.77 1 97.38 87 GLU B CA 1
ATOM 1956 C C . GLU B 1 87 ? 17.469 -0.462 6.176 1 97.38 87 GLU B C 1
ATOM 1958 O O . GLU B 1 87 ? 16.734 -0.11 7.098 1 97.38 87 GLU B O 1
ATOM 1963 N N . VAL B 1 88 ? 18.75 -0.688 6.305 1 97.44 88 VAL B N 1
ATOM 1964 C CA . VAL B 1 88 ? 19.391 -0.524 7.602 1 97.44 88 VAL B CA 1
ATOM 1965 C C . VAL B 1 88 ? 19.266 0.926 8.062 1 97.44 88 VAL B C 1
ATOM 1967 O O . VAL B 1 88 ? 18.859 1.191 9.195 1 97.44 88 VAL B O 1
ATOM 1970 N N . LEU B 1 89 ? 19.562 1.872 7.199 1 97.81 89 LEU B N 1
ATOM 1971 C CA . LEU B 1 89 ? 19.562 3.291 7.539 1 97.81 89 LEU B CA 1
ATOM 1972 C C . LEU B 1 89 ? 18.141 3.77 7.859 1 97.81 89 LEU B C 1
ATOM 1974 O O . LEU B 1 89 ? 17.938 4.516 8.82 1 97.81 89 LEU B O 1
ATOM 1978 N N . ILE B 1 90 ? 17.203 3.326 6.996 1 98 90 ILE B N 1
ATOM 1979 C CA . ILE B 1 90 ? 15.805 3.674 7.238 1 98 90 ILE B CA 1
ATOM 1980 C C . ILE B 1 90 ? 15.367 3.133 8.602 1 98 90 ILE B C 1
ATOM 1982 O O . ILE B 1 90 ? 14.734 3.844 9.383 1 98 90 ILE B O 1
ATOM 1986 N N . GLY B 1 91 ? 15.703 1.865 8.844 1 98.25 91 GLY B N 1
ATOM 1987 C CA . GLY B 1 91 ? 15.359 1.258 10.117 1 98.25 91 GLY B CA 1
ATOM 1988 C C . GLY B 1 91 ? 15.922 2.016 11.305 1 98.25 91 GLY B C 1
ATOM 1989 O O . GLY B 1 91 ? 15.195 2.332 12.25 1 98.25 91 GLY B O 1
ATOM 1990 N N . ILE B 1 92 ? 17.188 2.352 11.281 1 97.81 92 ILE B N 1
ATOM 1991 C CA . ILE B 1 92 ? 17.844 3.061 12.375 1 97.81 92 ILE B CA 1
ATOM 1992 C C . ILE B 1 92 ? 17.203 4.43 12.562 1 97.81 92 ILE B C 1
ATOM 1994 O O . ILE B 1 92 ? 16.922 4.836 13.695 1 97.81 92 ILE B O 1
ATOM 1998 N N . ALA B 1 93 ? 17.016 5.141 11.477 1 96.75 93 ALA B N 1
ATOM 1999 C CA . ALA B 1 93 ? 16.422 6.473 11.539 1 96.75 93 ALA B CA 1
ATOM 2000 C C . ALA B 1 93 ? 15.055 6.43 12.211 1 96.75 93 ALA B C 1
ATOM 2002 O O . ALA B 1 93 ? 14.742 7.281 13.047 1 96.75 93 ALA B O 1
ATOM 2003 N N . LEU B 1 94 ? 14.242 5.48 11.914 1 97 94 LEU B N 1
ATOM 2004 C CA . LEU B 1 94 ? 12.898 5.363 12.469 1 97 94 LEU B CA 1
ATOM 2005 C C . LEU B 1 94 ? 12.945 4.957 13.938 1 97 94 LEU B C 1
ATOM 2007 O O . LEU B 1 94 ? 12.148 5.438 14.75 1 97 94 LEU B O 1
ATOM 2011 N N . ILE B 1 95 ? 13.836 4.062 14.266 1 97.12 95 ILE B N 1
ATOM 2012 C CA . ILE B 1 95 ? 13.945 3.609 15.648 1 97.12 95 ILE B CA 1
ATOM 2013 C C . ILE B 1 95 ? 14.383 4.77 16.547 1 97.12 95 ILE B C 1
ATOM 2015 O O . ILE B 1 95 ? 13.797 4.996 17.609 1 97.12 95 ILE B O 1
ATOM 2019 N N . VAL B 1 96 ? 15.359 5.574 16.094 1 95.31 96 VAL B N 1
ATOM 2020 C CA . VAL B 1 96 ? 15.914 6.672 16.891 1 95.31 96 VAL B CA 1
ATOM 2021 C C . VAL B 1 96 ? 14.984 7.883 16.812 1 95.31 96 VAL B C 1
ATOM 2023 O O . VAL B 1 96 ? 14.977 8.727 17.719 1 95.31 96 VAL B O 1
ATOM 2026 N N . GLY B 1 97 ? 14.227 7.977 15.773 1 92.56 97 GLY B N 1
ATOM 2027 C CA . GLY B 1 97 ? 13.32 9.094 15.555 1 92.56 97 GLY B CA 1
ATOM 2028 C C . GLY B 1 97 ? 14 10.305 14.945 1 92.56 97 GLY B C 1
ATOM 2029 O O . GLY B 1 97 ? 13.711 11.445 15.312 1 92.56 97 GLY B O 1
ATOM 2030 N N . LEU B 1 98 ? 14.969 10 14.148 1 88.38 98 LEU B N 1
ATOM 2031 C CA . LEU B 1 98 ? 15.68 11.031 13.398 1 88.38 98 LEU B CA 1
ATOM 2032 C C . LEU B 1 98 ? 15.234 11.047 11.945 1 88.38 98 LEU B C 1
ATOM 2034 O O . LEU B 1 98 ? 15.258 10.016 11.266 1 88.38 98 LEU B O 1
ATOM 2038 N N . PHE B 1 99 ? 14.836 12.273 11.406 1 91.5 99 PHE B N 1
ATOM 2039 C CA . PHE B 1 99 ? 14.383 12.375 10.023 1 91.5 99 PHE B CA 1
ATOM 2040 C C . PHE B 1 99 ? 13.258 11.391 9.742 1 91.5 99 PHE B C 1
ATOM 2042 O O . PHE B 1 99 ? 13.297 10.664 8.75 1 91.5 99 PHE B O 1
ATOM 2049 N N . THR B 1 100 ? 12.305 11.273 10.641 1 93.69 100 THR B N 1
ATOM 2050 C CA . THR B 1 100 ? 11.25 10.266 10.617 1 93.69 100 THR B CA 1
ATOM 2051 C C . THR B 1 100 ? 10.461 10.344 9.312 1 93.69 100 THR B C 1
ATOM 2053 O O . THR B 1 100 ? 10.219 9.32 8.664 1 93.69 100 THR B O 1
ATOM 2056 N N . LYS B 1 101 ? 10.125 11.516 8.906 1 91.94 101 LYS B N 1
ATOM 2057 C CA . LYS B 1 101 ? 9.312 11.656 7.699 1 91.94 101 LYS B CA 1
ATOM 2058 C C . LYS B 1 101 ? 10.102 11.258 6.453 1 91.94 101 LYS B C 1
ATOM 2060 O O . LYS B 1 101 ? 9.555 10.617 5.551 1 91.94 101 LYS B O 1
ATOM 2065 N N . SER B 1 102 ? 11.352 11.695 6.414 1 94.38 102 SER B N 1
ATOM 2066 C CA . SER B 1 102 ? 12.195 11.297 5.293 1 94.38 102 SER B CA 1
ATOM 2067 C C . SER B 1 102 ? 12.367 9.781 5.242 1 94.38 102 SER B C 1
ATOM 2069 O O . SER B 1 102 ? 12.25 9.18 4.176 1 94.38 102 SER B O 1
ATOM 2071 N N . ALA B 1 103 ? 12.609 9.227 6.359 1 96.75 103 ALA B N 1
ATOM 2072 C CA . ALA B 1 103 ? 12.781 7.777 6.434 1 96.75 103 ALA B CA 1
ATOM 2073 C C . ALA B 1 103 ? 11.508 7.051 6.027 1 96.75 103 ALA B C 1
ATOM 2075 O O . ALA B 1 103 ? 11.555 6.066 5.285 1 96.75 103 ALA B O 1
ATOM 2076 N N . ALA B 1 104 ? 10.43 7.52 6.512 1 96.12 104 ALA B N 1
ATOM 2077 C CA . ALA B 1 104 ? 9.141 6.918 6.16 1 96.12 104 ALA B CA 1
ATOM 2078 C C . ALA B 1 104 ? 8.875 7.031 4.66 1 96.12 104 ALA B C 1
ATOM 2080 O O . ALA B 1 104 ? 8.328 6.109 4.051 1 96.12 104 ALA B O 1
ATOM 2081 N N . PHE B 1 105 ? 9.266 8.156 4.133 1 95.25 105 PHE B N 1
ATOM 2082 C CA . PHE B 1 105 ? 9.07 8.375 2.707 1 95.25 105 PHE B CA 1
ATOM 2083 C C . PHE B 1 105 ? 9.883 7.383 1.888 1 95.25 105 PHE B C 1
ATOM 2085 O O . PHE B 1 105 ? 9.344 6.699 1.018 1 95.25 105 PHE B O 1
ATOM 2092 N N . PHE B 1 106 ? 11.125 7.254 2.184 1 97.06 106 PHE B N 1
ATOM 2093 C CA . PHE B 1 106 ? 11.992 6.359 1.428 1 97.06 106 PHE B CA 1
ATOM 2094 C C . PHE B 1 106 ? 11.625 4.906 1.682 1 97.06 106 PHE B C 1
ATOM 2096 O O . PHE B 1 106 ? 11.727 4.066 0.783 1 97.06 106 PHE B O 1
ATOM 2103 N N . GLY B 1 107 ? 11.242 4.605 2.912 1 97.56 107 GLY B N 1
ATOM 2104 C CA . GLY B 1 107 ? 10.727 3.273 3.195 1 97.56 107 GLY B CA 1
ATOM 2105 C C . GLY B 1 107 ? 9.477 2.939 2.402 1 97.56 107 GLY B C 1
ATOM 2106 O O . GLY B 1 107 ? 9.367 1.851 1.834 1 97.56 107 GLY B O 1
ATOM 2107 N N . GLY B 1 108 ? 8.547 3.877 2.418 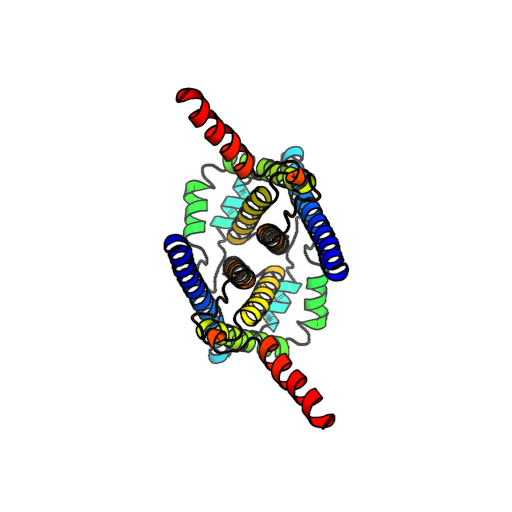1 97.25 108 GLY B N 1
ATOM 2108 C CA . GLY B 1 108 ? 7.34 3.695 1.622 1 97.25 108 GLY B CA 1
ATOM 2109 C C . GLY B 1 108 ? 7.625 3.494 0.146 1 97.25 108 GLY B C 1
ATOM 2110 O O . GLY B 1 108 ? 6.969 2.684 -0.513 1 97.25 108 GLY B O 1
ATOM 2111 N N . MET B 1 109 ? 8.555 4.246 -0.338 1 97.06 109 MET B N 1
ATOM 2112 C CA . MET B 1 109 ? 8.953 4.098 -1.733 1 97.06 109 MET B CA 1
ATOM 2113 C C . MET B 1 109 ? 9.508 2.703 -1.995 1 97.06 109 MET B C 1
ATOM 2115 O O . MET B 1 109 ? 9.219 2.1 -3.031 1 97.06 109 MET B O 1
ATOM 2119 N N . MET B 1 110 ? 10.273 2.225 -1.107 1 96.94 110 MET B N 1
ATOM 2120 C CA . MET B 1 110 ? 10.828 0.883 -1.25 1 96.94 110 MET B CA 1
ATOM 2121 C C . MET B 1 110 ? 9.734 -0.174 -1.191 1 96.94 110 MET B C 1
ATOM 2123 O O . MET B 1 110 ? 9.727 -1.112 -1.99 1 96.94 110 MET B O 1
ATOM 2127 N N . ASN B 1 111 ? 8.789 0.027 -0.202 1 97.56 111 ASN B N 1
ATOM 2128 C CA . ASN B 1 111 ? 7.656 -0.888 -0.143 1 97.56 111 ASN B CA 1
ATOM 2129 C C . ASN B 1 111 ? 6.883 -0.91 -1.46 1 97.56 111 ASN B C 1
ATOM 2131 O O . ASN B 1 111 ? 6.48 -1.976 -1.932 1 97.56 111 ASN B O 1
ATOM 2135 N N . THR B 1 112 ? 6.656 0.277 -1.975 1 97.06 112 THR B N 1
ATOM 2136 C CA . THR B 1 112 ? 5.922 0.388 -3.232 1 97.06 112 THR B CA 1
ATOM 2137 C C . THR B 1 112 ? 6.672 -0.321 -4.355 1 97.06 112 THR B C 1
ATOM 2139 O O . THR B 1 112 ? 6.07 -1.064 -5.137 1 97.06 112 THR B O 1
ATOM 2142 N N . SER B 1 113 ? 7.957 -0.131 -4.43 1 95.56 113 SER B N 1
ATOM 2143 C CA . SER B 1 113 ? 8.781 -0.771 -5.449 1 95.56 113 SER B CA 1
ATOM 2144 C C . SER B 1 113 ? 8.711 -2.291 -5.348 1 95.56 113 SER B C 1
ATOM 2146 O O . SER B 1 113 ? 8.617 -2.984 -6.363 1 95.56 113 SER B O 1
ATOM 2148 N N . PHE B 1 114 ? 8.75 -2.791 -4.141 1 95.44 114 PHE B N 1
ATOM 2149 C CA . PHE B 1 114 ? 8.68 -4.23 -3.93 1 95.44 114 PHE B CA 1
ATOM 2150 C C . PHE B 1 114 ? 7.316 -4.77 -4.352 1 95.44 114 PHE B C 1
ATOM 2152 O O . PHE B 1 114 ? 7.227 -5.84 -4.961 1 95.44 114 PHE B O 1
ATOM 2159 N N . LEU B 1 115 ? 6.309 -4.027 -4.051 1 96.31 115 LEU B N 1
ATOM 2160 C CA . LEU B 1 115 ? 4.957 -4.43 -4.434 1 96.31 115 LEU B CA 1
ATOM 2161 C C . LEU B 1 115 ? 4.801 -4.43 -5.953 1 96.31 115 LEU B C 1
ATOM 2163 O O . LEU B 1 115 ? 4.223 -5.355 -6.52 1 96.31 115 LEU B O 1
ATOM 2167 N N . LEU B 1 116 ? 5.336 -3.418 -6.594 1 96.06 116 LEU B N 1
ATOM 2168 C CA . LEU B 1 116 ? 5.238 -3.35 -8.047 1 96.06 116 LEU B CA 1
ATOM 2169 C C . LEU B 1 116 ? 6.023 -4.48 -8.703 1 96.06 116 LEU B C 1
ATOM 2171 O O . LEU B 1 116 ? 5.738 -4.871 -9.836 1 96.06 116 LEU B O 1
ATOM 2175 N N . ALA B 1 117 ? 6.988 -5.012 -8 1 94.31 117 ALA B N 1
ATOM 2176 C CA . ALA B 1 117 ? 7.781 -6.148 -8.469 1 94.31 117 ALA B CA 1
ATOM 2177 C C . ALA B 1 117 ? 7.098 -7.469 -8.133 1 94.31 117 ALA B C 1
ATOM 2179 O O . ALA B 1 117 ? 7.609 -8.539 -8.461 1 94.31 117 ALA B O 1
ATOM 2180 N N . GLY B 1 118 ? 6.023 -7.371 -7.434 1 93.31 118 GLY B N 1
ATOM 2181 C CA . GLY B 1 118 ? 5.262 -8.578 -7.148 1 93.31 118 GLY B CA 1
ATOM 2182 C C . GLY B 1 118 ? 5.582 -9.18 -5.797 1 93.31 118 GLY B C 1
ATOM 2183 O O . GLY B 1 118 ? 5.09 -10.258 -5.457 1 93.31 118 GLY B O 1
ATOM 2184 N N . THR B 1 119 ? 6.402 -8.508 -5.031 1 92.88 119 THR B N 1
ATOM 2185 C CA . THR B 1 119 ? 6.75 -9.008 -3.705 1 92.88 119 THR B CA 1
ATOM 2186 C C . THR B 1 119 ? 5.805 -8.438 -2.648 1 92.88 119 THR B C 1
ATOM 2188 O O . THR B 1 119 ? 5.988 -7.312 -2.188 1 92.88 119 THR B O 1
ATOM 2191 N N . VAL B 1 120 ? 4.871 -9.219 -2.227 1 95.12 120 VAL B N 1
ATOM 2192 C CA . VAL B 1 120 ? 3.875 -8.727 -1.28 1 95.12 120 VAL B CA 1
ATOM 2193 C C . VAL B 1 120 ? 4.449 -8.75 0.135 1 95.12 120 VAL B C 1
ATOM 2195 O O . VAL B 1 120 ? 4.75 -7.703 0.707 1 95.12 120 VAL B O 1
ATOM 2198 N N . SER B 1 121 ? 4.773 -10.016 0.662 1 95 121 SER B N 1
ATOM 2199 C CA . SER B 1 121 ? 5.336 -10.148 2.002 1 95 121 SER B CA 1
ATOM 2200 C C . SER B 1 121 ? 4.703 -9.148 2.969 1 95 121 SER B C 1
ATOM 2202 O O . SER B 1 121 ? 3.484 -8.969 2.969 1 95 121 SER B O 1
ATOM 2204 N N . THR B 1 122 ? 5.422 -8.484 3.799 1 96.12 122 THR B N 1
ATOM 2205 C CA . THR B 1 122 ? 4.887 -7.551 4.781 1 96.12 122 THR B CA 1
ATOM 2206 C C . THR B 1 122 ? 4.785 -6.148 4.191 1 96.12 122 THR B C 1
ATOM 2208 O O . THR B 1 122 ? 4.383 -5.207 4.883 1 96.12 122 THR B O 1
ATOM 2211 N N . ASN B 1 123 ? 5.004 -5.949 2.953 1 96.94 123 ASN B N 1
ATOM 2212 C CA . ASN B 1 123 ? 5.129 -4.645 2.312 1 96.94 123 ASN B CA 1
ATOM 2213 C C . ASN B 1 123 ? 3.834 -3.844 2.41 1 96.94 123 ASN B C 1
ATOM 2215 O O . ASN B 1 123 ? 3.861 -2.633 2.633 1 96.94 123 ASN B O 1
ATOM 2219 N N . PRO B 1 124 ? 2.662 -4.469 2.221 1 96.69 124 PRO B N 1
ATOM 2220 C CA . PRO B 1 124 ? 1.437 -3.674 2.336 1 96.69 124 PRO B CA 1
ATOM 2221 C C . PRO B 1 124 ? 1.271 -3.043 3.717 1 96.69 124 PRO B C 1
ATOM 2223 O O . PRO B 1 124 ? 0.927 -1.863 3.822 1 96.69 124 PRO B O 1
ATOM 2226 N N . LEU B 1 125 ? 1.492 -3.824 4.703 1 96.19 125 LEU B N 1
ATOM 2227 C CA . LEU B 1 125 ? 1.374 -3.326 6.066 1 96.19 125 LEU B CA 1
ATOM 2228 C C . LEU B 1 125 ? 2.404 -2.234 6.34 1 96.19 125 LEU B C 1
ATOM 2230 O O . LEU B 1 125 ? 2.078 -1.197 6.922 1 96.19 125 LEU B O 1
ATOM 2234 N N . MET B 1 126 ? 3.59 -2.475 5.949 1 97.94 126 MET B N 1
ATOM 2235 C CA . MET B 1 126 ? 4.656 -1.5 6.16 1 97.94 126 MET B CA 1
ATOM 2236 C C . MET B 1 126 ? 4.371 -0.208 5.402 1 97.94 126 MET B C 1
ATOM 2238 O O . MET B 1 126 ? 4.68 0.882 5.891 1 97.94 126 MET 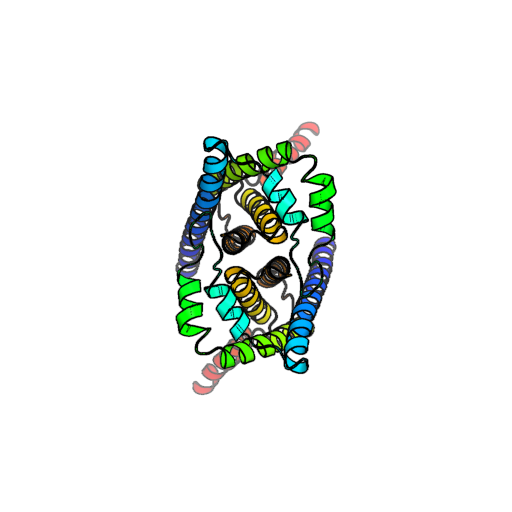B O 1
ATOM 2242 N N . LEU B 1 127 ? 3.812 -0.35 4.238 1 97.19 127 LEU B N 1
ATOM 2243 C CA . LEU B 1 127 ? 3.459 0.824 3.449 1 97.19 127 LEU B CA 1
ATOM 2244 C C . LEU B 1 127 ? 2.395 1.656 4.156 1 97.19 127 LEU B C 1
ATOM 2246 O O . LEU B 1 127 ? 2.498 2.885 4.211 1 97.19 127 LEU B O 1
ATOM 2250 N N . ILE B 1 128 ? 1.417 1.019 4.664 1 95.56 128 ILE B N 1
ATOM 2251 C CA . ILE B 1 128 ? 0.364 1.705 5.402 1 95.56 128 ILE B CA 1
ATOM 2252 C C . ILE B 1 128 ? 0.965 2.43 6.605 1 95.56 128 ILE B C 1
ATOM 2254 O O . ILE B 1 128 ? 0.659 3.6 6.852 1 95.56 128 ILE B O 1
ATOM 2258 N N . MET B 1 129 ? 1.828 1.756 7.32 1 96.06 129 MET B N 1
ATOM 2259 C CA . MET B 1 129 ? 2.486 2.355 8.477 1 96.06 129 MET B CA 1
ATOM 2260 C C . MET B 1 129 ? 3.311 3.57 8.062 1 96.06 129 MET B C 1
ATOM 2262 O O . MET B 1 129 ? 3.293 4.598 8.742 1 96.06 129 MET B O 1
ATOM 2266 N N . ALA B 1 130 ? 4.039 3.428 6.977 1 96.56 130 ALA B N 1
ATOM 2267 C CA . ALA B 1 130 ? 4.859 4.523 6.477 1 96.56 130 ALA B CA 1
ATOM 2268 C C . ALA B 1 130 ? 4.004 5.742 6.141 1 96.56 130 ALA B C 1
ATOM 2270 O O . ALA B 1 130 ? 4.363 6.875 6.48 1 96.56 130 ALA B O 1
ATOM 2271 N N . ILE B 1 131 ? 2.9 5.512 5.531 1 93 131 ILE B N 1
ATOM 2272 C CA . ILE B 1 131 ? 2.047 6.613 5.098 1 93 131 ILE B CA 1
ATOM 2273 C C . ILE B 1 131 ? 1.423 7.293 6.316 1 93 131 ILE B C 1
ATOM 2275 O O . ILE B 1 131 ? 1.332 8.523 6.371 1 93 131 ILE B O 1
ATOM 2279 N N . ILE B 1 132 ? 0.984 6.5 7.297 1 91.44 132 ILE B N 1
ATOM 2280 C CA . ILE B 1 132 ? 0.452 7.062 8.531 1 91.44 132 ILE B CA 1
ATOM 2281 C C . ILE B 1 132 ? 1.489 7.988 9.164 1 91.44 132 ILE B C 1
ATOM 2283 O O . ILE B 1 132 ? 1.16 9.094 9.602 1 91.44 132 ILE B O 1
ATOM 2287 N N . LEU B 1 133 ? 2.75 7.621 9.219 1 92.81 133 LEU B N 1
ATOM 2288 C CA . LEU B 1 133 ? 3.818 8.438 9.781 1 92.81 133 LEU B CA 1
ATOM 2289 C C . LEU B 1 133 ? 4.023 9.703 8.953 1 92.81 133 LEU B C 1
ATOM 2291 O O . LEU B 1 133 ? 4.27 10.781 9.508 1 92.81 133 LEU B O 1
ATOM 2295 N N . LEU B 1 134 ? 3.902 9.578 7.645 1 90.5 134 LEU B N 1
ATOM 2296 C CA . LEU B 1 134 ? 4.129 10.703 6.742 1 90.5 134 LEU B CA 1
ATOM 2297 C C . LEU B 1 134 ? 3.068 11.781 6.938 1 90.5 134 LEU B C 1
ATOM 2299 O O . LEU B 1 134 ? 3.365 12.977 6.84 1 90.5 134 LEU B O 1
ATOM 2303 N N . ILE B 1 135 ? 1.901 11.391 7.312 1 84.31 135 ILE B N 1
ATOM 2304 C CA . ILE B 1 135 ? 0.815 12.367 7.332 1 84.31 135 ILE B CA 1
ATOM 2305 C C . ILE B 1 135 ? 0.571 12.836 8.766 1 84.31 135 ILE B C 1
ATOM 2307 O O . ILE B 1 135 ? -0.186 13.781 8.992 1 84.31 135 ILE B O 1
ATOM 2311 N N . SER B 1 136 ? 1.073 12.109 9.695 1 84.69 136 SER B N 1
ATOM 2312 C CA . SER B 1 136 ? 0.879 12.523 11.078 1 84.69 136 SER B CA 1
ATOM 2313 C C . SER B 1 136 ? 1.386 13.938 11.312 1 84.69 136 SER B C 1
ATOM 2315 O O . SER B 1 136 ? 2.402 14.344 10.75 1 84.69 136 SER B O 1
ATOM 2317 N N . LYS B 1 137 ? 0.433 14.734 11.836 1 71.62 137 LYS B N 1
ATOM 2318 C CA . LYS B 1 137 ? 0.788 16.125 12.117 1 71.62 137 LYS B CA 1
ATOM 2319 C C . LYS B 1 137 ? 1.9 16.203 13.156 1 71.62 137 LYS B C 1
ATOM 2321 O O . LYS B 1 137 ? 2.713 17.125 13.133 1 71.62 137 LYS B O 1
ATOM 2326 N N . GLN B 1 138 ? 1.658 15.359 14.141 1 60.72 138 GLN B N 1
ATOM 2327 C CA . GLN B 1 138 ? 2.656 15.422 15.203 1 60.72 138 GLN B CA 1
ATOM 2328 C C . GLN B 1 138 ? 3.988 14.836 14.742 1 60.72 138 GLN B C 1
ATOM 2330 O O . GLN B 1 138 ? 4.02 13.953 13.883 1 60.72 138 GLN B O 1
ATOM 2335 N N . ASN B 1 139 ? 5.082 15.578 14.781 1 53.44 139 ASN B N 1
ATOM 2336 C CA . ASN B 1 139 ? 6.395 15.023 14.461 1 53.44 139 ASN B CA 1
ATOM 2337 C C . ASN B 1 139 ? 6.543 13.602 15.008 1 53.44 139 ASN B C 1
ATOM 2339 O O . ASN B 1 139 ? 6.605 13.406 16.219 1 53.44 139 ASN B O 1
ATOM 2343 N N . ALA B 1 140 ? 5.945 12.672 14.383 1 50.94 140 ALA B N 1
ATOM 2344 C CA . ALA B 1 140 ? 6.133 11.289 14.805 1 50.94 140 ALA B CA 1
ATOM 2345 C C . ALA B 1 140 ? 7.48 11.094 15.484 1 50.94 140 ALA B C 1
ATOM 2347 O O . ALA B 1 140 ? 7.668 10.141 16.25 1 50.94 140 ALA B O 1
ATOM 2348 N N . GLY B 1 141 ? 8.406 12.141 15.336 1 51.19 141 GLY B N 1
ATOM 2349 C CA . GLY B 1 141 ? 9.727 12.125 15.938 1 51.19 141 GLY B CA 1
ATOM 2350 C C . GLY B 1 141 ? 9.789 12.867 17.266 1 51.19 141 GLY B C 1
ATOM 2351 O O . GLY B 1 141 ? 10.859 13 17.859 1 51.19 141 GLY B O 1
ATOM 2352 N N . GLN B 1 142 ? 8.602 13.375 17.625 1 57.22 142 GLN B N 1
ATOM 2353 C CA . GLN B 1 142 ? 8.648 14.234 18.797 1 57.22 142 GLN B CA 1
ATOM 2354 C C . GLN B 1 142 ? 9.148 13.477 20.016 1 57.22 142 GLN B C 1
ATOM 2356 O O . GLN B 1 142 ? 9.797 14.055 20.906 1 57.22 142 GLN B O 1
ATOM 2361 N N . LEU B 1 143 ? 8.82 12.18 19.938 1 60.41 143 LEU B N 1
ATOM 2362 C CA . LEU B 1 143 ? 9.383 11.422 21.047 1 60.41 143 LEU B CA 1
ATOM 2363 C C . LEU B 1 143 ? 10.734 10.828 20.672 1 60.41 143 LEU B C 1
ATOM 2365 O O . LEU B 1 143 ? 11.406 10.219 21.5 1 60.41 143 LEU B O 1
ATOM 2369 N N . GLY B 1 144 ? 11.016 11.164 19.453 1 57.28 144 GLY B N 1
ATOM 2370 C CA . GLY B 1 144 ? 12.344 10.805 19 1 57.28 144 GLY B CA 1
ATOM 2371 C C . GLY B 1 144 ? 13.273 11.992 18.875 1 57.28 144 GLY B C 1
ATOM 2372 O O . GLY B 1 144 ? 13 13.062 19.422 1 57.28 144 GLY B O 1
ATOM 2373 N N . LEU B 1 145 ? 14.453 11.742 18.422 1 67.25 145 LEU B N 1
ATOM 2374 C CA . LEU B 1 145 ? 15.508 12.742 18.312 1 67.25 145 LEU B CA 1
ATOM 2375 C C . LEU B 1 145 ? 15.078 13.883 17.406 1 67.25 145 LEU B C 1
ATOM 2377 O O . LEU B 1 145 ? 15.742 14.922 17.344 1 67.25 145 LEU B O 1
ATOM 2381 N N . ASP B 1 146 ? 13.875 13.617 16.812 1 66 146 ASP B N 1
ATOM 2382 C CA . ASP B 1 146 ? 13.383 14.672 15.93 1 66 146 ASP B CA 1
ATOM 2383 C C . ASP B 1 146 ? 13.023 15.922 16.719 1 66 146 ASP B C 1
ATOM 2385 O O . ASP B 1 146 ? 13.023 17.031 16.188 1 66 146 ASP B O 1
ATOM 2389 N N . ARG B 1 147 ? 12.695 15.609 17.875 1 57.38 147 ARG B N 1
ATOM 2390 C CA . ARG B 1 147 ? 12.352 16.75 18.734 1 57.38 147 ARG B CA 1
ATOM 2391 C C . ARG B 1 147 ? 13.523 17.719 18.859 1 57.38 147 ARG B C 1
ATOM 2393 O O . ARG B 1 147 ? 13.328 18.922 19.047 1 57.38 147 ARG B O 1
ATOM 2400 N N . PHE B 1 148 ? 14.688 17.172 18.75 1 53.25 148 PHE B N 1
ATOM 2401 C CA . PHE B 1 148 ? 15.891 17.953 18.984 1 53.25 148 PHE B CA 1
ATOM 2402 C C . PHE B 1 148 ? 16.422 18.531 17.656 1 53.25 148 PHE B C 1
ATOM 2404 O O . PHE B 1 148 ? 17.391 19.266 17.656 1 53.25 148 PHE B O 1
ATOM 2411 N N . THR B 1 149 ? 15.883 18.094 16.609 1 51 149 THR B N 1
ATOM 2412 C CA . THR B 1 149 ? 16.328 18.672 15.336 1 51 149 THR B CA 1
ATOM 2413 C C . THR B 1 149 ? 15.531 19.938 15.008 1 51 149 THR B C 1
ATOM 2415 O O . THR B 1 149 ? 14.305 19.891 14.883 1 51 149 THR B O 1
ATOM 2418 N N . PRO B 1 150 ? 15.992 21.125 15.461 1 43.94 150 PRO B N 1
ATOM 2419 C CA . PRO B 1 150 ? 15.289 22.375 15.148 1 43.94 150 PRO B CA 1
ATOM 2420 C C . PRO B 1 150 ? 14.867 22.453 13.68 1 43.94 150 PRO B C 1
ATOM 2422 O O . PRO B 1 150 ? 15.5 21.844 12.82 1 43.94 150 PRO B O 1
ATOM 2425 N N . SER B 1 151 ? 13.57 22.531 13.422 1 44.53 151 SER B N 1
ATOM 2426 C CA . SER B 1 151 ? 13.195 22.875 12.055 1 44.53 151 SER B CA 1
ATOM 2427 C C . SER B 1 151 ? 14.195 23.859 11.438 1 44.53 151 SER B C 1
ATOM 2429 O O . SER B 1 151 ? 14.43 24.938 11.984 1 44.53 151 SER B O 1
ATOM 2431 N N . ILE B 1 152 ? 15.117 23.281 10.844 1 41.41 152 ILE B N 1
ATOM 2432 C CA . ILE B 1 152 ? 16.125 24.109 10.188 1 41.41 152 ILE B CA 1
ATOM 2433 C C . ILE B 1 152 ? 15.461 25.375 9.641 1 41.41 152 ILE B C 1
ATOM 2435 O O . ILE B 1 152 ? 16.141 26.312 9.211 1 41.41 152 ILE B O 1
ATOM 2439 N N . LYS B 1 153 ? 14.203 25.391 9.508 1 41.09 153 LYS B N 1
ATOM 2440 C CA . LYS B 1 153 ? 13.648 26.609 8.945 1 41.09 153 LYS B CA 1
ATOM 2441 C C . LYS B 1 153 ? 13.75 27.781 9.93 1 41.09 153 LYS B C 1
ATOM 2443 O O . LYS B 1 153 ? 13.727 28.938 9.531 1 41.09 153 LYS B O 1
ATOM 2448 N N . GLN B 1 154 ? 13.664 27.469 11.188 1 39.69 154 GLN B N 1
ATOM 2449 C CA . GLN B 1 154 ? 13.609 28.641 12.062 1 39.69 154 GLN B CA 1
ATOM 2450 C C . GLN B 1 154 ? 14.992 29.25 12.258 1 39.69 154 GLN B C 1
ATOM 2452 O O . GLN B 1 154 ? 15.117 30.438 12.555 1 39.69 154 GLN B O 1
ATOM 2457 N N . LYS B 1 155 ? 16.062 28.391 12.312 1 42.88 155 LYS B N 1
ATOM 2458 C CA . LYS B 1 155 ? 17.344 29.031 12.625 1 42.88 155 LYS B CA 1
ATOM 2459 C C . LYS B 1 155 ? 17.906 29.766 11.406 1 42.88 155 LYS B C 1
ATOM 2461 O O . LYS B 1 155 ? 18.812 30.578 11.539 1 42.88 155 LYS B O 1
ATOM 2466 N N . VAL B 1 156 ? 17.531 29.312 10.242 1 42.31 156 VAL B N 1
ATOM 2467 C CA . VAL B 1 156 ? 18.141 30 9.109 1 42.31 156 VAL B CA 1
ATOM 2468 C C . VAL B 1 156 ? 17.594 31.422 9.008 1 42.31 156 VAL B C 1
ATOM 2470 O O . VAL B 1 156 ? 18.219 32.281 8.375 1 42.31 156 VAL B O 1
ATOM 2473 N N . LYS B 1 157 ? 16.422 31.609 9.43 1 44.34 157 LYS B N 1
ATOM 2474 C CA . LYS B 1 157 ? 15.906 32.969 9.328 1 44.34 157 LYS B CA 1
ATOM 2475 C C . LYS B 1 157 ? 16.594 33.875 10.336 1 44.34 157 LYS B C 1
ATOM 2477 O O . LYS B 1 157 ? 16.703 35.094 10.109 1 44.34 157 LYS B O 1
ATOM 2482 N N . LYS B 1 158 ? 17 33.312 11.438 1 45.38 158 LYS B N 1
ATOM 2483 C CA . LYS B 1 158 ? 17.578 34.219 12.422 1 45.38 158 LYS B CA 1
ATOM 2484 C C . LYS B 1 158 ? 18.984 34.656 12 1 45.38 158 LYS B C 1
ATOM 2486 O O . LYS B 1 158 ? 19.344 35.812 12.188 1 45.38 158 LYS B O 1
ATOM 2491 N N . ASP B 1 159 ? 19.734 33.688 11.461 1 47.56 159 ASP B N 1
ATOM 2492 C CA . ASP B 1 159 ? 21.109 34.094 11.188 1 47.56 159 ASP B CA 1
ATOM 2493 C C . ASP B 1 159 ? 21.203 35 9.977 1 47.56 159 ASP B C 1
ATOM 2495 O O . ASP B 1 159 ? 22.109 35.812 9.875 1 47.56 159 ASP B O 1
ATOM 2499 N N . TYR B 1 160 ? 20.25 34.812 8.969 1 47.78 160 TYR B N 1
ATOM 2500 C CA . TYR B 1 160 ? 20.375 35.688 7.809 1 47.78 160 TYR B CA 1
ATOM 2501 C C . TYR B 1 160 ? 19.781 37.062 8.109 1 47.78 160 TYR B C 1
ATOM 2503 O O . TYR B 1 160 ? 20.016 38 7.367 1 47.78 160 TYR B O 1
ATOM 2511 N N . GLY B 1 161 ? 18.766 37.062 9.07 1 44.88 161 GLY B N 1
ATOM 2512 C CA . GLY B 1 161 ? 18.203 38.375 9.406 1 44.88 161 GLY B CA 1
ATOM 2513 C C . GLY B 1 161 ? 19.172 39.25 10.133 1 44.88 161 GLY B C 1
ATOM 2514 O O . GLY B 1 161 ? 19.031 40.5 10.109 1 44.88 161 GLY B O 1
ATOM 2515 N N . ASN B 1 162 ? 20.094 38.594 10.945 1 47.56 162 ASN B N 1
ATOM 2516 C CA . ASN B 1 162 ? 20.953 39.406 11.773 1 47.56 162 ASN B CA 1
ATOM 2517 C C . ASN B 1 162 ? 22.109 40 10.953 1 47.56 162 ASN B C 1
ATOM 2519 O O . ASN B 1 162 ? 22.828 40.875 11.43 1 47.56 162 ASN B O 1
ATOM 2523 N N . LYS B 1 163 ? 22.438 39.375 9.805 1 48 163 LYS B N 1
ATOM 2524 C CA . LYS B 1 163 ? 23.609 39.906 9.102 1 48 163 LYS B CA 1
ATOM 2525 C C . LYS B 1 163 ? 23.297 41.219 8.414 1 48 163 LYS B C 1
ATOM 2527 O O . LYS B 1 163 ? 24.203 41.969 8.055 1 48 163 LYS B O 1
ATOM 2532 N N . ASP B 1 164 ? 22.016 41.375 7.992 1 45.75 164 ASP B N 1
ATOM 2533 C CA . ASP B 1 164 ? 21.766 42.594 7.23 1 45.75 164 ASP B CA 1
ATOM 2534 C C . ASP B 1 164 ? 21.875 43.812 8.117 1 45.75 164 ASP B C 1
ATOM 2536 O O . ASP B 1 164 ? 21.969 44.938 7.617 1 45.75 164 ASP B O 1
ATOM 2540 N N . THR B 1 165 ? 21.672 43.625 9.438 1 46.31 165 THR B N 1
ATOM 2541 C CA . THR B 1 165 ? 21.625 44.812 10.266 1 46.31 165 THR B CA 1
ATOM 2542 C C . THR B 1 165 ? 23.047 45.344 10.516 1 46.31 165 THR B C 1
ATOM 2544 O O . THR B 1 165 ? 23.219 46.5 10.891 1 46.31 165 THR B O 1
ATOM 2547 N N . LEU B 1 166 ? 24.078 44.469 10.469 1 47.81 166 LEU B N 1
ATOM 2548 C CA . LEU B 1 166 ? 25.391 44.938 10.883 1 47.81 166 LEU B CA 1
ATOM 2549 C C . LEU B 1 166 ? 26.016 45.812 9.789 1 47.81 166 LEU B C 1
ATOM 2551 O O . LEU B 1 166 ? 26.984 46.531 10.039 1 47.81 166 LEU B O 1
ATOM 2555 N N . ALA B 1 167 ? 25.594 45.562 8.492 1 50.09 167 ALA B N 1
ATOM 2556 C CA . ALA B 1 167 ? 26.359 46.281 7.465 1 50.09 167 ALA B CA 1
ATOM 2557 C C . ALA B 1 167 ? 25.969 47.75 7.391 1 50.09 167 ALA B C 1
ATOM 2559 O O . ALA B 1 167 ? 26.609 48.531 6.676 1 50.09 167 ALA B O 1
ATOM 2560 N N . THR B 1 168 ? 24.703 48.031 7.898 1 44.56 168 THR B N 1
ATOM 2561 C CA . THR B 1 168 ? 24.312 49.406 7.676 1 44.56 168 THR B CA 1
ATOM 2562 C C . THR B 1 168 ? 24.797 50.312 8.812 1 44.56 168 THR B C 1
ATOM 2564 O O . THR B 1 168 ? 24.594 51.5 8.789 1 44.56 168 THR B O 1
ATOM 2567 N N . SER B 1 169 ? 25.5 49.688 9.82 1 34.5 169 SER B N 1
ATOM 2568 C CA . SER B 1 169 ? 26 50.719 10.727 1 34.5 169 SER B CA 1
ATOM 2569 C C . SER B 1 169 ? 27.344 51.25 10.25 1 34.5 169 SER B C 1
ATOM 2571 O O . SER B 1 169 ? 28.156 50.531 9.68 1 34.5 169 SER B O 1
#

Solvent-accessible surface area (backbone atoms only — not comparable to full-atom values): 17009 Å² total; per-residue (Å²): 108,64,64,62,44,46,52,47,48,52,49,48,51,51,39,38,52,50,36,34,52,52,9,46,54,31,26,54,54,10,46,49,35,60,71,61,67,68,68,55,44,41,64,55,45,50,50,22,51,74,52,54,32,38,45,85,95,38,71,55,49,60,66,57,41,48,43,36,65,71,45,47,46,80,39,18,70,59,51,30,52,48,50,31,51,44,25,32,51,33,8,50,26,25,54,54,9,38,60,35,50,60,29,25,49,55,49,28,50,50,27,49,52,36,36,65,42,55,47,43,46,64,28,65,62,50,30,53,51,21,50,53,48,55,65,43,82,58,61,56,10,54,89,22,52,31,57,71,50,67,62,65,68,62,59,54,52,52,59,60,57,57,53,64,61,60,71,76,104,108,64,64,63,44,46,54,47,50,53,47,48,51,52,40,38,52,51,36,34,51,51,9,47,56,31,25,53,53,11,46,49,34,61,71,62,66,70,67,56,43,40,65,56,45,50,49,22,51,76,53,55,31,39,46,87,93,38,72,55,50,60,67,57,41,49,42,36,64,71,45,46,45,80,39,17,70,60,50,31,52,48,50,30,51,46,26,31,52,35,7,48,25,26,53,53,9,38,59,35,51,60,27,24,49,55,48,27,50,49,27,50,52,37,38,65,42,55,47,44,46,64,28,64,62,51,30,52,52,19,50,53,50,56,65,44,81,58,59,56,10,56,89,21,52,32,56,71,50,66,60,66,68,63,58,54,52,52,60,60,58,56,55,64,60,61,71,75,106

Secondary structure (DSSP, 8-state):
-HHHHHHHHHHHHHHHHHHHHHHHHHHHHHHHHHHHS---HHHHHHHHHHS--EETTEES-HHHHHHIIIIITTTHHHHHHHHHHHHHHHHHHHHHTSSHHHHHHHHHHHHHHHHHTT--TTHHHHHHHHHHHHH-SS-TTTTTGGGGS--HHHHHHHHHHHHHHHTT-/-HHHHHHHHHHHHHHHHHHHHHHHHHHHHHHHHHHHS---HHHHHHHHHHS--EETTEES-HHHHHHIIIIITTTHHHHHHHHHHHHHHHHHHHHHTSSHHHHHHHHHHHHHHHHHTT--TTHHHHHHHHHHHHH-SS-TTTTTGGGGS--HHHHHHHHHHHHHHHTT-